Protein AF-0000000085124163 (afdb_homodimer)

Structure (mmCIF, N/CA/C/O backbone):
data_AF-0000000085124163-model_v1
#
loop_
_entity.id
_entity.type
_entity.pdbx_description
1 polymer Lysozyme
#
loop_
_atom_site.group_PDB
_atom_site.id
_atom_site.type_symbol
_atom_site.label_atom_id
_atom_site.label_alt_id
_atom_site.label_comp_id
_atom_site.label_asym_id
_atom_site.label_entity_id
_atom_site.label_seq_id
_atom_site.pdbx_PDB_ins_code
_atom_site.Cartn_x
_atom_site.Cartn_y
_atom_site.Cartn_z
_atom_site.occupancy
_atom_site.B_iso_or_equiv
_atom_site.auth_seq_id
_atom_site.auth_comp_id
_atom_site.auth_asym_id
_atom_site.auth_atom_id
_atom_site.pdbx_PDB_model_num
ATOM 1 N N . MET A 1 1 ? 9.797 -18.812 6.914 1 50.78 1 MET A N 1
ATOM 2 C CA . MET A 1 1 ? 10.539 -19.578 5.922 1 50.78 1 MET A CA 1
ATOM 3 C C . MET A 1 1 ? 9.922 -19.422 4.535 1 50.78 1 MET A C 1
ATOM 5 O O . MET A 1 1 ? 10.625 -19.078 3.582 1 50.78 1 MET A O 1
ATOM 9 N N . LEU A 1 2 ? 8.57 -19.922 4.324 1 60.56 2 LEU A N 1
ATOM 10 C CA . LEU A 1 2 ? 7.902 -19.953 3.027 1 60.56 2 LEU A CA 1
ATOM 11 C C . LEU A 1 2 ? 7.773 -18.547 2.455 1 60.56 2 LEU A C 1
ATOM 13 O O . LEU A 1 2 ? 8.094 -18.312 1.286 1 60.56 2 LEU A O 1
ATOM 17 N N . MET A 1 3 ? 7.688 -17.625 3.361 1 74.12 3 MET A N 1
ATOM 18 C CA . MET A 1 3 ? 7.367 -16.281 2.92 1 74.12 3 MET A CA 1
ATOM 19 C C . MET A 1 3 ? 8.617 -15.547 2.453 1 74.12 3 MET A C 1
ATOM 21 O O . MET A 1 3 ? 8.594 -14.852 1.434 1 74.12 3 MET A O 1
ATOM 25 N N . ASP A 1 4 ? 9.68 -15.875 3.051 1 87.94 4 ASP A N 1
ATOM 26 C CA . ASP A 1 4 ? 10.898 -15.148 2.719 1 87.94 4 ASP A CA 1
ATOM 27 C C . ASP A 1 4 ? 11.43 -15.562 1.349 1 87.94 4 ASP A C 1
ATOM 29 O O . ASP A 1 4 ? 11.75 -14.711 0.517 1 87.94 4 ASP A O 1
ATOM 33 N N . ARG A 1 5 ? 11.469 -16.859 1.106 1 92.5 5 ARG A N 1
ATOM 34 C CA . ARG A 1 5 ? 11.984 -17.344 -0.169 1 92.5 5 ARG A CA 1
ATOM 35 C C . ARG A 1 5 ? 11.078 -16.938 -1.321 1 92.5 5 ARG A C 1
ATOM 37 O O . ARG A 1 5 ? 11.555 -16.484 -2.367 1 92.5 5 ARG A O 1
ATOM 44 N N . THR A 1 6 ? 9.828 -17.078 -1.121 1 95.38 6 THR A N 1
ATOM 45 C CA . THR A 1 6 ? 8.852 -16.703 -2.141 1 95.38 6 THR A CA 1
ATOM 46 C C . THR A 1 6 ? 8.953 -15.219 -2.459 1 95.38 6 THR A C 1
ATOM 48 O O . THR A 1 6 ? 8.93 -14.828 -3.627 1 95.38 6 THR A O 1
ATOM 51 N N . GLU A 1 7 ? 9.055 -14.469 -1.402 1 96.06 7 GLU A N 1
ATOM 52 C CA . GLU A 1 7 ? 9.219 -13.031 -1.577 1 96.06 7 GLU A CA 1
ATOM 53 C C . GLU A 1 7 ? 10.438 -12.711 -2.439 1 96.06 7 GLU A C 1
ATOM 55 O O . GLU A 1 7 ? 10.352 -11.898 -3.365 1 96.06 7 GLU A O 1
ATOM 60 N N . ARG A 1 8 ? 11.539 -13.32 -2.107 1 95.81 8 ARG A N 1
ATOM 61 C CA . ARG A 1 8 ? 12.789 -13.07 -2.818 1 95.81 8 ARG A CA 1
ATOM 62 C C . ARG A 1 8 ? 12.672 -13.469 -4.285 1 95.81 8 ARG A C 1
ATOM 64 O O . ARG A 1 8 ? 13.141 -12.75 -5.172 1 95.81 8 ARG A O 1
ATOM 71 N N . MET A 1 9 ? 12.094 -14.57 -4.566 1 95.69 9 MET A N 1
ATOM 72 C CA . MET A 1 9 ? 11.953 -15.062 -5.934 1 95.69 9 MET A CA 1
ATOM 73 C C . MET A 1 9 ? 11.023 -14.164 -6.738 1 95.69 9 MET A C 1
ATOM 75 O O . MET A 1 9 ? 11.297 -13.859 -7.902 1 95.69 9 MET A O 1
ATOM 79 N N . LEU A 1 10 ? 9.93 -13.781 -6.125 1 96.88 10 LEU A N 1
ATOM 80 C CA . LEU A 1 10 ? 8.984 -12.914 -6.824 1 96.88 10 LEU A CA 1
ATOM 81 C C . LEU A 1 10 ? 9.617 -11.562 -7.121 1 96.88 10 LEU A C 1
ATOM 83 O O . LEU A 1 10 ? 9.391 -10.992 -8.195 1 96.88 10 LEU A O 1
ATOM 87 N N . ILE A 1 11 ? 10.344 -11.031 -6.16 1 97.12 11 ILE A N 1
ATOM 88 C CA . ILE A 1 11 ? 11.023 -9.766 -6.391 1 97.12 11 ILE A CA 1
ATOM 89 C C . ILE A 1 11 ? 12.031 -9.922 -7.531 1 97.12 11 ILE A C 1
ATOM 91 O O . ILE A 1 11 ? 12.164 -9.023 -8.375 1 97.12 11 ILE A O 1
ATOM 95 N N . LYS A 1 12 ? 12.742 -11.047 -7.594 1 95.88 12 LYS A N 1
ATOM 96 C CA . LYS A 1 12 ? 13.68 -11.336 -8.672 1 95.88 12 LYS A CA 1
ATOM 97 C C . LYS A 1 12 ? 12.977 -11.359 -10.023 1 95.88 12 LYS A C 1
ATOM 99 O O . LYS A 1 12 ? 13.492 -10.82 -11.008 1 95.88 12 LYS A O 1
ATOM 104 N N . HIS A 1 13 ? 11.828 -11.938 -10.117 1 95.12 13 HIS A N 1
ATOM 105 C CA . HIS A 1 13 ? 11.117 -12.164 -11.367 1 95.12 13 HIS A CA 1
ATOM 106 C C . HIS A 1 13 ? 10.312 -10.938 -11.773 1 95.12 13 HIS A C 1
ATOM 108 O O . HIS A 1 13 ? 10.188 -10.633 -12.961 1 95.12 13 HIS A O 1
ATOM 114 N N . GLU A 1 14 ? 9.719 -10.227 -10.859 1 93.44 14 GLU A N 1
ATOM 115 C CA . GLU A 1 14 ? 8.75 -9.18 -11.156 1 93.44 14 GLU A CA 1
ATOM 116 C C . GLU A 1 14 ? 9.367 -7.793 -10.961 1 93.44 14 GLU A C 1
ATOM 118 O O . GLU A 1 14 ? 8.844 -6.797 -11.469 1 93.44 14 GLU A O 1
ATOM 123 N N . GLY A 1 15 ? 10.453 -7.793 -10.102 1 95.19 15 GLY A N 1
ATOM 124 C CA . GLY A 1 15 ? 11 -6.504 -9.703 1 95.19 15 GLY A CA 1
ATOM 125 C C . GLY A 1 15 ? 10.211 -5.836 -8.594 1 95.19 15 GLY A C 1
ATOM 126 O O . GLY A 1 15 ? 9.102 -6.266 -8.266 1 95.19 15 GLY A O 1
ATOM 127 N N . LEU A 1 16 ? 10.766 -4.879 -7.938 1 97.81 16 LEU A N 1
ATOM 128 C CA . LEU A 1 16 ? 10.156 -4.059 -6.895 1 97.81 16 LEU A CA 1
ATOM 129 C C . LEU A 1 16 ? 10.227 -2.58 -7.262 1 97.81 16 LEU A C 1
ATOM 131 O O . LEU A 1 16 ? 11.312 -2.035 -7.465 1 97.81 16 LEU A O 1
ATOM 135 N N . GLN A 1 17 ? 9.125 -1.959 -7.465 1 98.19 17 GLN A N 1
ATOM 136 C CA . GLN A 1 17 ? 9.047 -0.544 -7.812 1 98.19 17 GLN A CA 1
ATOM 137 C C . GLN A 1 17 ? 8.359 0.258 -6.711 1 98.19 17 GLN A C 1
ATOM 139 O O . GLN A 1 17 ? 7.203 -0.003 -6.375 1 98.19 17 GLN A O 1
ATOM 144 N N . THR A 1 18 ? 9.008 1.264 -6.215 1 98.25 18 THR A N 1
ATOM 145 C CA . THR A 1 18 ? 8.469 2.057 -5.117 1 98.25 18 THR A CA 1
ATOM 146 C C . THR A 1 18 ? 7.605 3.199 -5.645 1 98.25 18 THR A C 1
ATOM 148 O O . THR A 1 18 ? 6.879 3.84 -4.883 1 98.25 18 THR A O 1
ATOM 151 N N . LYS A 1 19 ? 7.668 3.475 -6.922 1 98.06 19 LYS A N 1
ATOM 152 C CA . LYS A 1 19 ? 6.809 4.453 -7.582 1 98.06 19 LYS A CA 1
ATOM 153 C C . LYS A 1 19 ? 5.855 3.777 -8.562 1 98.06 19 LYS A C 1
ATOM 155 O O . LYS A 1 19 ? 6.188 2.744 -9.148 1 98.06 19 LYS A O 1
ATOM 160 N N . VAL A 1 20 ? 4.773 4.41 -8.719 1 98.25 20 VAL A N 1
ATOM 161 C CA . VAL A 1 20 ? 3.771 3.877 -9.633 1 98.25 20 VAL A CA 1
ATOM 162 C C . VAL A 1 20 ? 4.305 3.924 -11.062 1 98.25 20 VAL A C 1
ATOM 164 O O . VAL A 1 20 ? 5.02 4.859 -11.438 1 98.25 20 VAL A O 1
ATOM 167 N N . TYR A 1 21 ? 3.973 2.969 -11.875 1 97.81 21 TYR A N 1
ATOM 168 C CA . TYR A 1 21 ? 4.344 2.885 -13.281 1 97.81 21 TYR A CA 1
ATOM 169 C C . TYR A 1 21 ? 3.275 2.156 -14.086 1 97.81 21 TYR A C 1
ATOM 171 O O . TYR A 1 21 ? 2.406 1.491 -13.516 1 97.81 21 TYR A O 1
ATOM 179 N N . THR A 1 22 ? 3.273 2.34 -15.398 1 97.44 22 THR A N 1
ATOM 180 C CA . THR A 1 22 ? 2.4 1.592 -16.297 1 97.44 22 THR A CA 1
ATOM 181 C C . THR A 1 22 ? 3.098 0.335 -16.812 1 97.44 22 THR A C 1
ATOM 183 O O . THR A 1 22 ? 4.121 0.422 -17.484 1 97.44 22 THR A O 1
ATOM 186 N N . CYS A 1 23 ? 2.545 -0.771 -16.531 1 94.81 23 CYS A N 1
ATOM 187 C CA . CYS A 1 23 ? 3.166 -2.031 -16.938 1 94.81 23 CYS A CA 1
ATOM 188 C C . CYS A 1 23 ? 2.893 -2.336 -18.406 1 94.81 23 CYS A C 1
ATOM 190 O O . CYS A 1 23 ? 2.121 -1.629 -19.047 1 94.81 23 CYS A O 1
ATOM 192 N N . PRO A 1 24 ? 3.486 -3.395 -19 1 91.19 24 PRO A N 1
ATOM 193 C CA . PRO A 1 24 ? 3.301 -3.711 -20.406 1 91.19 24 PRO A CA 1
ATOM 194 C C . PRO A 1 24 ? 1.844 -4.004 -20.766 1 91.19 24 PRO A C 1
ATOM 196 O O . PRO A 1 24 ? 1.422 -3.781 -21.906 1 91.19 24 PRO A O 1
ATOM 199 N N . ALA A 1 25 ? 1.116 -4.465 -19.828 1 92.12 25 ALA A N 1
ATOM 200 C CA . ALA A 1 25 ? -0.303 -4.734 -20.047 1 92.12 25 ALA A CA 1
ATOM 201 C C . ALA A 1 25 ? -1.126 -3.453 -19.938 1 92.12 25 ALA A C 1
ATOM 203 O O . ALA A 1 25 ? -2.357 -3.5 -19.906 1 92.12 25 ALA A O 1
ATOM 204 N N . ASN A 1 26 ? -0.48 -2.33 -19.703 1 97.12 26 ASN A N 1
ATOM 205 C CA . ASN A 1 26 ? -1.071 -0.997 -19.688 1 97.12 26 ASN A CA 1
ATOM 206 C C . ASN A 1 26 ? -1.906 -0.763 -18.438 1 97.12 26 ASN A C 1
ATOM 208 O O . ASN A 1 26 ? -2.994 -0.188 -18.516 1 97.12 26 ASN A O 1
ATOM 212 N N . LYS A 1 27 ? -1.457 -1.276 -17.359 1 97.12 27 LYS A N 1
ATOM 213 C CA . LYS A 1 27 ? -2.113 -1.078 -16.062 1 97.12 27 LYS A CA 1
ATOM 214 C C . LYS A 1 27 ? -1.203 -0.329 -15.094 1 97.12 27 LYS A C 1
ATOM 216 O O . LYS A 1 27 ? 0.007 -0.563 -15.062 1 97.12 27 LYS A O 1
ATOM 221 N N . LEU A 1 28 ? -1.803 0.573 -14.281 1 98.19 28 LEU A N 1
ATOM 222 C CA . LEU A 1 28 ? -1.05 1.21 -13.211 1 98.19 28 LEU A CA 1
ATOM 223 C C . LEU A 1 28 ? -0.644 0.19 -12.148 1 98.19 28 LEU A C 1
ATOM 225 O O . LEU A 1 28 ? -1.491 -0.534 -11.625 1 98.19 28 LEU A O 1
ATOM 229 N N . THR A 1 29 ? 0.66 0.11 -11.867 1 98.12 29 THR A N 1
ATOM 230 C CA . THR A 1 29 ? 1.232 -0.948 -11.039 1 98.12 29 THR A CA 1
ATOM 231 C C . THR A 1 29 ? 2.238 -0.374 -10.047 1 98.12 29 THR A C 1
ATOM 233 O O . THR A 1 29 ? 2.832 0.677 -10.297 1 98.12 29 THR A O 1
ATOM 236 N N . ILE A 1 30 ? 2.385 -0.954 -8.875 1 98.62 30 ILE A N 1
ATOM 237 C CA . ILE A 1 30 ? 3.354 -0.505 -7.879 1 98.62 30 ILE A CA 1
ATOM 238 C C . ILE A 1 30 ? 3.852 -1.699 -7.066 1 98.62 30 ILE A C 1
ATOM 240 O O . ILE A 1 30 ? 3.229 -2.764 -7.074 1 98.62 30 ILE A O 1
ATOM 244 N N . GLY A 1 31 ? 4.945 -1.537 -6.348 1 98.25 31 GLY A N 1
ATOM 245 C CA . GLY A 1 31 ? 5.484 -2.635 -5.559 1 98.25 31 GLY A CA 1
ATOM 246 C C . GLY A 1 31 ? 5.926 -3.816 -6.406 1 98.25 31 GLY A C 1
ATOM 247 O O . GLY A 1 31 ? 6.688 -3.652 -7.359 1 98.25 31 GLY A O 1
ATOM 248 N N . VAL A 1 32 ? 5.441 -4.953 -5.988 1 97.5 32 VAL A N 1
ATOM 249 C CA . VAL A 1 32 ? 5.754 -6.168 -6.73 1 97.5 32 VAL A CA 1
ATOM 250 C C . VAL A 1 32 ? 4.527 -6.629 -7.512 1 97.5 32 VAL A C 1
ATOM 252 O O . VAL A 1 32 ? 3.791 -7.512 -7.055 1 97.5 32 VAL A O 1
ATOM 255 N N . GLY A 1 33 ? 4.312 -6.004 -8.586 1 95.88 33 GLY A N 1
ATOM 256 C CA . GLY A 1 33 ? 3.264 -6.406 -9.516 1 95.88 33 GLY A CA 1
ATOM 257 C C . GLY A 1 33 ? 1.869 -6.098 -9 1 95.88 33 GLY A C 1
ATOM 258 O O . GLY A 1 33 ? 0.895 -6.723 -9.43 1 95.88 33 GLY A O 1
ATOM 259 N N . ARG A 1 34 ? 1.675 -5.191 -8.016 1 97.31 34 ARG A N 1
ATOM 260 C CA . ARG A 1 34 ? 0.347 -4.863 -7.508 1 97.31 34 ARG A CA 1
ATOM 261 C C . ARG A 1 34 ? -0.428 -4.016 -8.508 1 97.31 34 ARG A C 1
ATOM 263 O O . ARG A 1 34 ? -0.112 -2.84 -8.711 1 97.31 34 ARG A O 1
ATOM 270 N N . ASN A 1 35 ? -1.438 -4.609 -9.148 1 96.88 35 ASN A N 1
ATOM 271 C CA . ASN A 1 35 ? -2.328 -3.912 -10.07 1 96.88 35 ASN A CA 1
ATOM 272 C C . ASN A 1 35 ? -3.268 -2.963 -9.328 1 96.88 35 ASN A C 1
ATOM 274 O O . ASN A 1 35 ? -4.176 -3.406 -8.625 1 96.88 35 ASN A O 1
ATOM 278 N N . LEU A 1 36 ? -3.104 -1.688 -9.484 1 98.19 36 LEU A N 1
ATOM 279 C CA . LEU A 1 36 ? -3.811 -0.68 -8.703 1 98.19 36 LEU A CA 1
ATOM 280 C C . LEU A 1 36 ? -5.195 -0.413 -9.281 1 98.19 36 LEU A C 1
ATOM 282 O O . LEU A 1 36 ? -6.055 0.167 -8.617 1 98.19 36 LEU A O 1
ATOM 286 N N . GLU A 1 37 ? -5.441 -0.788 -10.531 1 97.25 37 GLU A N 1
ATOM 287 C CA . GLU A 1 37 ? -6.715 -0.527 -11.195 1 97.25 37 GLU A CA 1
ATOM 288 C C . GLU A 1 37 ? -7.711 -1.655 -10.945 1 97.25 37 GLU A C 1
ATOM 290 O O . GLU A 1 37 ? -8.859 -1.405 -10.586 1 97.25 37 GLU A O 1
ATOM 295 N N . ASP A 1 38 ? -7.297 -2.895 -11.117 1 94.88 38 ASP A N 1
ATOM 296 C CA . ASP A 1 38 ? -8.195 -4.035 -10.992 1 94.88 38 ASP A CA 1
ATOM 297 C C . ASP A 1 38 ? -8.258 -4.527 -9.547 1 94.88 38 ASP A C 1
ATOM 299 O O . ASP A 1 38 ? -9.328 -4.879 -9.047 1 94.88 38 ASP A O 1
ATOM 303 N N . ARG A 1 39 ? -7.184 -4.566 -8.867 1 94.94 39 ARG A N 1
ATOM 304 C CA . ARG A 1 39 ? -7.109 -5.086 -7.508 1 94.94 39 ARG A CA 1
ATOM 305 C C . ARG A 1 39 ? -7.168 -3.959 -6.484 1 94.94 39 ARG A C 1
ATOM 307 O O . ARG A 1 39 ? -7.949 -4.016 -5.535 1 94.94 39 ARG A O 1
ATOM 314 N N . GLY A 1 40 ? -6.359 -2.896 -6.723 1 98 40 GLY A N 1
ATOM 315 C CA . GLY A 1 40 ? -6.254 -1.82 -5.75 1 98 40 GLY A CA 1
ATOM 316 C C . GLY A 1 40 ? -5.621 -2.258 -4.441 1 98 40 GLY A C 1
ATOM 317 O O . GLY A 1 40 ? -4.578 -2.914 -4.441 1 98 40 GLY A O 1
ATOM 318 N N . ILE A 1 41 ? -6.156 -1.741 -3.316 1 98.62 41 ILE A N 1
ATOM 319 C CA . ILE A 1 41 ? -5.707 -2.143 -1.987 1 98.62 41 ILE A CA 1
ATOM 320 C C . ILE A 1 41 ? -6.914 -2.334 -1.072 1 98.62 41 ILE A C 1
ATOM 322 O O . ILE A 1 41 ? -7.988 -1.78 -1.325 1 98.62 41 ILE A O 1
ATOM 326 N N . THR A 1 42 ? -6.773 -3.145 -0.065 1 98.38 42 THR A N 1
ATOM 327 C CA . THR A 1 42 ? -7.844 -3.336 0.91 1 98.38 42 THR A CA 1
ATOM 328 C C . THR A 1 42 ? -7.895 -2.17 1.893 1 98.38 42 THR A C 1
ATOM 330 O O . THR A 1 42 ? -6.961 -1.368 1.963 1 98.38 42 THR A O 1
ATOM 333 N N . LYS A 1 43 ? -8.977 -2.082 2.691 1 98 43 LYS A N 1
ATOM 334 C CA . LYS A 1 43 ? -9.07 -1.078 3.746 1 98 43 LYS A CA 1
ATOM 335 C C . LYS A 1 43 ? -7.938 -1.231 4.754 1 98 43 LYS A C 1
ATOM 337 O O . LYS A 1 43 ? -7.348 -0.24 5.188 1 98 43 LYS A O 1
ATOM 342 N N . LYS A 1 44 ? -7.68 -2.482 5.074 1 98.19 44 LYS A N 1
ATOM 343 C CA . LYS A 1 44 ? -6.613 -2.752 6.035 1 98.19 44 LYS A CA 1
ATOM 344 C C . LYS A 1 44 ? -5.266 -2.256 5.516 1 98.19 44 LYS A C 1
ATOM 346 O O . LYS A 1 44 ? -4.484 -1.664 6.262 1 98.19 44 LYS A O 1
ATOM 351 N N . GLU A 1 45 ? -5.039 -2.555 4.293 1 98.62 45 GLU A N 1
ATOM 352 C CA . GLU A 1 45 ? -3.799 -2.092 3.68 1 98.62 45 GLU A CA 1
ATOM 353 C C . GLU A 1 45 ? -3.746 -0.568 3.625 1 98.62 45 GLU A C 1
ATOM 355 O O . GLU A 1 45 ? -2.695 0.031 3.867 1 98.62 45 GLU A O 1
ATOM 360 N N . ALA A 1 46 ? -4.844 0.103 3.299 1 98.31 46 ALA A N 1
ATOM 361 C CA . ALA A 1 46 ? -4.926 1.561 3.27 1 98.31 46 ALA A CA 1
ATOM 362 C C . ALA A 1 46 ? -4.613 2.156 4.641 1 98.31 46 ALA A C 1
ATOM 364 O O . ALA A 1 46 ? -3.898 3.154 4.742 1 98.31 46 ALA A O 1
ATOM 365 N N . LEU A 1 47 ? -5.148 1.529 5.656 1 97.62 47 LEU A N 1
ATOM 366 C CA . LEU A 1 47 ? -4.93 2.008 7.016 1 97.62 47 LEU A CA 1
ATOM 367 C C . LEU A 1 47 ? -3.473 1.823 7.43 1 97.62 47 LEU A C 1
ATOM 369 O O . LEU A 1 47 ? -2.924 2.643 8.172 1 97.62 47 LEU A O 1
ATOM 373 N N . TYR A 1 48 ? -2.879 0.742 6.945 1 98.38 48 TYR A N 1
ATOM 374 C CA . TYR A 1 48 ? -1.457 0.536 7.207 1 98.38 48 TYR A CA 1
ATOM 375 C C . TYR A 1 48 ? -0.625 1.669 6.617 1 98.38 48 TYR A C 1
ATOM 377 O O . TYR A 1 48 ? 0.263 2.207 7.281 1 98.38 48 TYR A O 1
ATOM 385 N N . LEU A 1 49 ? -0.909 2.039 5.379 1 98.19 49 LEU A N 1
ATOM 386 C CA . LEU A 1 49 ? -0.206 3.145 4.734 1 98.19 49 LEU A CA 1
ATOM 387 C C . LEU A 1 49 ? -0.469 4.453 5.473 1 98.19 49 LEU A C 1
ATOM 389 O O . LEU A 1 49 ? 0.453 5.246 5.688 1 98.19 49 LEU A O 1
ATOM 393 N N . LEU A 1 50 ? -1.715 4.676 5.883 1 97.62 50 LEU A N 1
ATOM 394 C CA . LEU A 1 50 ? -2.1 5.898 6.578 1 97.62 50 LEU A CA 1
ATOM 395 C C . LEU A 1 50 ? -1.351 6.027 7.898 1 97.62 50 LEU A C 1
ATOM 397 O O . LEU A 1 50 ? -0.845 7.105 8.227 1 97.62 50 LEU A O 1
ATOM 401 N N . ASN A 1 51 ? -1.319 4.965 8.617 1 97.56 51 ASN A N 1
ATOM 402 C CA . ASN A 1 51 ? -0.647 5 9.914 1 97.56 51 ASN A CA 1
ATOM 403 C C . ASN A 1 51 ? 0.84 5.305 9.766 1 97.56 51 ASN A C 1
ATOM 405 O O . ASN A 1 51 ? 1.415 6.023 10.586 1 97.56 51 ASN A O 1
ATOM 409 N N . ASN A 1 52 ? 1.438 4.734 8.75 1 97.62 52 ASN A N 1
ATOM 410 C CA . ASN A 1 52 ? 2.822 5.098 8.461 1 97.62 52 ASN A CA 1
ATOM 411 C C . ASN A 1 52 ? 2.955 6.59 8.156 1 97.62 52 ASN A C 1
ATOM 413 O O . ASN A 1 52 ? 3.912 7.23 8.594 1 97.62 52 ASN A O 1
ATOM 417 N N . ASP A 1 53 ? 2.025 7.121 7.391 1 96.81 53 ASP A N 1
ATOM 418 C CA . ASP A 1 53 ? 2.035 8.539 7.047 1 96.81 53 ASP A CA 1
ATOM 419 C C . ASP A 1 53 ? 1.892 9.414 8.297 1 96.81 53 ASP A C 1
ATOM 421 O O . ASP A 1 53 ? 2.543 10.453 8.414 1 96.81 53 ASP A O 1
ATOM 425 N N . ILE A 1 54 ? 1.001 8.984 9.172 1 97.06 54 ILE A N 1
ATOM 426 C CA . ILE A 1 54 ? 0.758 9.734 10.406 1 97.06 54 ILE A CA 1
ATOM 427 C C . ILE A 1 54 ? 2.025 9.75 11.258 1 97.06 54 ILE A C 1
ATOM 429 O O . ILE A 1 54 ? 2.424 10.805 11.766 1 97.06 54 ILE A O 1
ATOM 433 N N . VAL A 1 55 ? 2.662 8.641 11.375 1 97.12 55 VAL A N 1
ATOM 434 C CA . VAL A 1 55 ? 3.881 8.539 12.172 1 97.12 55 VAL A CA 1
ATOM 435 C C . VAL A 1 55 ? 4.977 9.406 11.555 1 97.12 55 VAL A C 1
ATOM 437 O O . VAL A 1 55 ? 5.695 10.109 12.273 1 97.12 55 VAL A O 1
ATOM 440 N N . GLU A 1 56 ? 5.109 9.32 10.305 1 96.31 56 GLU A N 1
ATOM 441 C CA . GLU A 1 56 ? 6.105 10.141 9.625 1 96.31 56 GLU A CA 1
ATOM 442 C C . GLU A 1 56 ? 5.84 11.625 9.844 1 96.31 56 GLU A C 1
ATOM 444 O O . GLU A 1 56 ? 6.77 12.398 10.078 1 96.31 56 GLU A O 1
ATOM 449 N N . CYS A 1 57 ? 4.602 11.977 9.711 1 96.38 57 CYS A N 1
ATOM 450 C CA . CYS A 1 57 ? 4.211 13.359 9.945 1 96.38 57 CYS A CA 1
ATOM 451 C C . CYS A 1 57 ? 4.512 13.781 11.375 1 96.38 57 CYS A C 1
ATOM 453 O O . CYS A 1 57 ? 5.078 14.852 11.609 1 96.38 57 CYS A O 1
ATOM 455 N N . HIS A 1 58 ? 4.098 12.969 12.32 1 96.75 58 HIS A N 1
ATOM 456 C CA . HIS A 1 58 ? 4.387 13.211 13.734 1 96.75 58 HIS A CA 1
ATOM 457 C C . HIS A 1 58 ? 5.875 13.438 13.961 1 96.75 58 HIS A C 1
ATOM 459 O O . HIS A 1 58 ? 6.266 14.398 14.625 1 96.75 58 HIS A O 1
ATOM 465 N N . ASN A 1 59 ? 6.68 12.562 13.422 1 97.31 59 ASN A N 1
ATOM 466 C CA . ASN A 1 59 ? 8.125 12.648 13.594 1 97.31 59 ASN A CA 1
ATOM 467 C C . ASN A 1 59 ? 8.68 13.938 12.992 1 97.31 59 ASN A C 1
ATOM 469 O O . ASN A 1 59 ? 9.562 14.57 13.578 1 97.31 59 ASN A O 1
ATOM 473 N N . LYS A 1 60 ? 8.203 14.25 11.859 1 97.5 60 LYS A N 1
ATOM 474 C CA . LYS A 1 60 ? 8.656 15.477 11.211 1 97.5 60 LYS A CA 1
ATOM 475 C C . LYS A 1 60 ? 8.297 16.703 12.039 1 97.5 60 LYS A C 1
ATOM 477 O O . LYS A 1 60 ? 9.125 17.594 12.234 1 97.5 60 LYS A O 1
ATOM 482 N N . LEU A 1 61 ? 7.043 16.75 12.492 1 97.81 61 LEU A N 1
ATOM 483 C CA . LEU A 1 61 ? 6.594 17.875 13.312 1 97.81 61 LEU A CA 1
ATOM 484 C C . LEU A 1 61 ? 7.402 17.953 14.602 1 97.81 61 LEU A C 1
ATOM 486 O O . LEU A 1 61 ? 7.789 19.047 15.023 1 97.81 61 LEU A O 1
ATOM 490 N N . SER A 1 62 ? 7.648 16.812 15.195 1 97.81 62 SER A N 1
ATOM 491 C CA . SER A 1 62 ? 8.445 16.75 16.406 1 97.81 62 SER A CA 1
ATOM 492 C C . SER A 1 62 ? 9.852 17.297 16.172 1 97.81 62 SER A C 1
ATOM 494 O O . SER A 1 62 ? 10.414 17.969 17.031 1 97.81 62 SER A O 1
ATOM 496 N N . LEU A 1 63 ? 10.391 17.031 15.047 1 97.75 63 LEU A N 1
ATOM 497 C CA . LEU A 1 63 ? 11.75 17.438 14.703 1 97.75 63 LEU A CA 1
ATOM 498 C C . LEU A 1 63 ? 11.805 18.922 14.352 1 97.75 63 LEU A C 1
ATOM 500 O O . LEU A 1 63 ? 12.734 19.625 14.75 1 97.75 63 LEU A O 1
ATOM 504 N N . GLU A 1 64 ? 10.812 19.438 13.641 1 97.5 64 GLU A N 1
ATOM 505 C CA . GLU A 1 64 ? 10.867 20.766 13.031 1 97.5 64 GLU A CA 1
ATOM 506 C C . GLU A 1 64 ? 10.289 21.828 13.969 1 97.5 64 GLU A C 1
ATOM 508 O O . GLU A 1 64 ? 10.602 23.016 13.844 1 97.5 64 GLU A O 1
ATOM 513 N N . LEU A 1 65 ? 9.391 21.422 14.859 1 97.56 65 LEU A N 1
ATOM 514 C CA . LEU A 1 65 ? 8.727 22.344 15.766 1 97.56 65 LEU A CA 1
ATOM 515 C C . LEU A 1 65 ? 9.094 22.047 17.219 1 97.56 65 LEU A C 1
ATOM 517 O O . LEU A 1 65 ? 8.531 21.141 17.828 1 97.56 65 LEU A O 1
ATOM 521 N N . PRO A 1 66 ? 9.906 22.828 17.828 1 95.81 66 PRO A N 1
ATOM 522 C CA . PRO A 1 66 ? 10.414 22.578 19.188 1 95.81 66 PRO A CA 1
ATOM 523 C C . PRO A 1 66 ? 9.297 22.453 20.219 1 95.81 66 PRO A C 1
ATOM 525 O O . PRO A 1 66 ? 9.445 21.75 21.219 1 95.81 66 PRO A O 1
ATOM 528 N N . PHE A 1 67 ? 8.227 23.047 19.969 1 97.62 67 PHE A N 1
ATOM 529 C CA . PHE A 1 67 ? 7.148 23.094 20.953 1 97.62 67 PHE A CA 1
ATOM 530 C C . PHE A 1 67 ? 6.188 21.922 20.75 1 97.62 67 PHE A C 1
ATOM 532 O O . PHE A 1 67 ? 5.332 21.656 21.594 1 97.62 67 PHE A O 1
ATOM 539 N N . TYR A 1 68 ? 6.25 21.188 19.703 1 98.06 68 TYR A N 1
ATOM 540 C CA . TYR A 1 68 ? 5.277 20.188 19.281 1 98.06 68 TYR A CA 1
ATOM 541 C C . TYR A 1 68 ? 5.055 19.141 20.375 1 98.06 68 TYR A C 1
ATOM 543 O O . TYR A 1 68 ? 3.916 18.828 20.734 1 98.06 68 TYR A O 1
ATOM 551 N N . ASP A 1 69 ? 6.109 18.656 20.953 1 97.75 69 ASP A N 1
ATOM 552 C CA . ASP A 1 69 ? 6.016 17.578 21.922 1 97.75 69 ASP A CA 1
ATOM 553 C C . ASP A 1 69 ? 5.445 18.078 23.25 1 97.75 69 ASP A C 1
ATOM 555 O O . ASP A 1 69 ? 5.07 17.266 24.109 1 97.75 69 ASP A O 1
ATOM 559 N N . SER A 1 70 ? 5.43 19.375 23.422 1 98 70 SER A N 1
ATOM 560 C CA . SER A 1 70 ? 4.867 19.953 24.641 1 98 70 SER A CA 1
ATOM 561 C C . SER A 1 70 ? 3.354 20.109 24.531 1 98 70 SER A C 1
ATOM 563 O O . SER A 1 70 ? 2.676 20.359 25.531 1 98 70 SER A O 1
ATOM 565 N N . LEU A 1 71 ? 2.762 19.938 23.359 1 97.62 71 LEU A N 1
ATOM 566 C CA . LEU A 1 71 ? 1.322 20.031 23.141 1 97.62 71 LEU A CA 1
ATOM 567 C C . LEU A 1 71 ? 0.623 18.75 23.609 1 97.62 71 LEU A C 1
ATOM 569 O O . LEU A 1 71 ? 1.217 17.672 23.594 1 97.62 71 LEU A O 1
ATOM 573 N N . ASP A 1 72 ? -0.622 18.953 24.062 1 96.38 72 ASP A N 1
ATOM 574 C CA . ASP A 1 72 ? -1.427 17.766 24.312 1 96.38 72 ASP A CA 1
ATOM 575 C C . ASP A 1 72 ? -1.718 17.016 23.016 1 96.38 72 ASP A C 1
ATOM 577 O O . ASP A 1 72 ? -1.567 17.562 21.922 1 96.38 72 ASP A O 1
ATOM 581 N N . ASP A 1 73 ? -2.234 15.727 23.094 1 95.81 73 ASP A N 1
ATOM 582 C CA . ASP A 1 73 ? -2.436 14.852 21.938 1 95.81 73 ASP A CA 1
ATOM 583 C C . ASP A 1 73 ? -3.438 15.453 20.953 1 95.81 73 ASP A C 1
ATOM 585 O O . ASP A 1 73 ? -3.285 15.305 19.734 1 95.81 73 ASP A O 1
ATOM 589 N N . VAL A 1 74 ? -4.395 16.094 21.516 1 97 74 VAL A N 1
ATOM 590 C CA . VAL A 1 74 ? -5.473 16.641 20.688 1 97 74 VAL A CA 1
ATOM 591 C C . VAL A 1 74 ? -4.926 17.719 19.766 1 97 74 VAL A C 1
ATOM 593 O O . VAL A 1 74 ? -5.211 17.719 18.562 1 97 74 VAL A O 1
ATOM 596 N N . ARG A 1 75 ? -4.164 18.578 20.328 1 98.19 75 ARG A N 1
ATOM 597 C CA . ARG A 1 75 ? -3.621 19.688 19.547 1 98.19 75 ARG A CA 1
ATOM 598 C C . ARG A 1 75 ? -2.525 19.203 18.609 1 98.19 75 ARG A C 1
ATOM 600 O O . ARG A 1 75 ? -2.375 19.734 17.5 1 98.19 75 ARG A O 1
ATOM 607 N N . GLN A 1 76 ? -1.774 18.188 19 1 97.69 76 GLN A N 1
ATOM 608 C CA . GLN A 1 76 ? -0.862 17.547 18.062 1 97.69 76 GLN A CA 1
ATOM 609 C C . GLN A 1 76 ? -1.615 16.984 16.859 1 97.69 76 GLN A C 1
ATOM 611 O O . GLN A 1 76 ? -1.177 17.156 15.711 1 97.69 76 GLN A O 1
ATOM 616 N N . GLU A 1 77 ? -2.746 16.375 17.094 1 97.31 77 GLU A N 1
ATOM 617 C CA . GLU A 1 77 ? -3.557 15.781 16.047 1 97.31 77 GLU A CA 1
ATOM 618 C C . GLU A 1 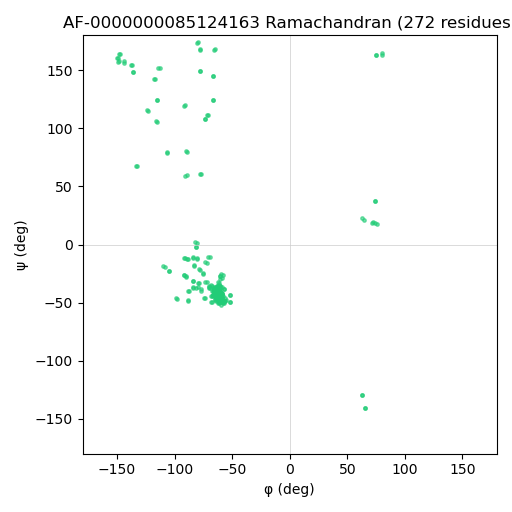77 ? -4.051 16.828 15.062 1 97.31 77 GLU A C 1
ATOM 620 O O . GLU A 1 77 ? -4.16 16.578 13.859 1 97.31 77 GLU A O 1
ATOM 625 N N . VAL A 1 78 ? -4.359 18.031 15.539 1 97.94 78 VAL A N 1
ATOM 626 C CA . VAL A 1 78 ? -4.793 19.125 14.672 1 97.94 78 VAL A CA 1
ATOM 627 C C . VAL A 1 78 ? -3.67 19.5 13.711 1 97.94 78 VAL A C 1
ATOM 629 O O . VAL A 1 78 ? -3.904 19.688 12.516 1 97.94 78 VAL A O 1
ATOM 632 N N . LEU A 1 79 ? -2.459 19.609 14.25 1 98 79 LEU A N 1
ATOM 633 C CA . LEU A 1 79 ? -1.326 19.984 13.406 1 98 79 LEU A CA 1
ATOM 634 C C . LEU A 1 79 ? -1.039 18.906 12.375 1 98 79 LEU A C 1
ATOM 636 O O . LEU A 1 79 ? -0.716 19.203 11.219 1 98 79 LEU A O 1
ATOM 640 N N . ILE A 1 80 ? -1.137 17.625 12.734 1 97.5 80 ILE A N 1
ATOM 641 C CA . ILE A 1 80 ? -0.98 16.516 11.805 1 97.5 80 ILE A CA 1
ATOM 642 C C . ILE A 1 80 ? -2.025 16.609 10.695 1 97.5 80 ILE A C 1
ATOM 644 O O . ILE A 1 80 ? -1.702 16.469 9.516 1 97.5 80 ILE A O 1
ATOM 648 N N . ASN A 1 81 ? -3.275 16.875 11.047 1 97.5 81 ASN A N 1
ATOM 649 C CA . ASN A 1 81 ? -4.352 17 10.07 1 97.5 81 ASN A CA 1
ATOM 650 C C . ASN A 1 81 ? -4.078 18.125 9.078 1 97.5 81 ASN A C 1
ATOM 652 O O . ASN A 1 81 ? -4.238 17.938 7.867 1 97.5 81 ASN A O 1
ATOM 656 N N . MET A 1 82 ? -3.627 19.25 9.609 1 97.44 82 MET A N 1
ATOM 657 C CA . MET A 1 82 ? -3.291 20.375 8.734 1 97.44 82 MET A CA 1
ATOM 658 C C . MET A 1 82 ? -2.176 19.984 7.766 1 97.44 82 MET A C 1
ATOM 660 O O . MET A 1 82 ? -2.24 20.312 6.578 1 97.44 82 MET A O 1
ATOM 664 N N . CYS A 1 83 ? -1.178 19.344 8.273 1 96 83 CYS A N 1
ATOM 665 C CA . CYS A 1 83 ? -0.061 18.938 7.434 1 96 83 CYS A CA 1
ATOM 666 C C . CYS A 1 83 ? -0.53 17.984 6.328 1 96 83 CYS A C 1
ATOM 668 O O . CYS A 1 83 ? -0.012 18.031 5.211 1 96 83 CYS A O 1
ATOM 670 N N . PHE A 1 84 ? -1.423 17.078 6.621 1 94.62 84 PHE A N 1
ATOM 671 C CA . PHE A 1 84 ? -1.968 16.172 5.621 1 94.62 84 PHE A CA 1
ATOM 672 C C . PHE A 1 84 ? -2.678 16.938 4.516 1 94.62 84 PHE A C 1
ATOM 674 O O . PHE A 1 84 ? -2.643 16.547 3.35 1 94.62 84 PHE A O 1
ATOM 681 N N . GLN A 1 85 ? -3.314 18 4.891 1 93.69 85 GLN A N 1
ATOM 682 C CA . GLN A 1 85 ? -4.062 18.797 3.918 1 93.69 85 GLN A CA 1
ATOM 683 C C . GLN A 1 85 ? -3.137 19.703 3.127 1 93.69 85 GLN A C 1
ATOM 685 O O . GLN A 1 85 ? -3.275 19.844 1.908 1 93.69 85 GLN A O 1
ATOM 690 N N . LEU A 1 86 ? -2.141 20.25 3.668 1 94 86 LEU A N 1
ATOM 691 C CA . LEU A 1 86 ? -1.385 21.344 3.078 1 94 86 LEU A CA 1
ATOM 692 C C . LEU A 1 86 ? 0.001 20.891 2.645 1 94 86 LEU A C 1
ATOM 694 O O . LEU A 1 86 ? 0.678 21.562 1.876 1 94 86 LEU A O 1
ATOM 698 N N . GLY A 1 87 ? 0.47 19.734 3.191 1 92.88 87 GLY A N 1
ATOM 699 C CA . GLY A 1 87 ? 1.894 19.438 3.184 1 92.88 87 GLY A CA 1
ATOM 700 C C . GLY A 1 87 ? 2.678 20.25 4.203 1 92.88 87 GLY A C 1
ATOM 7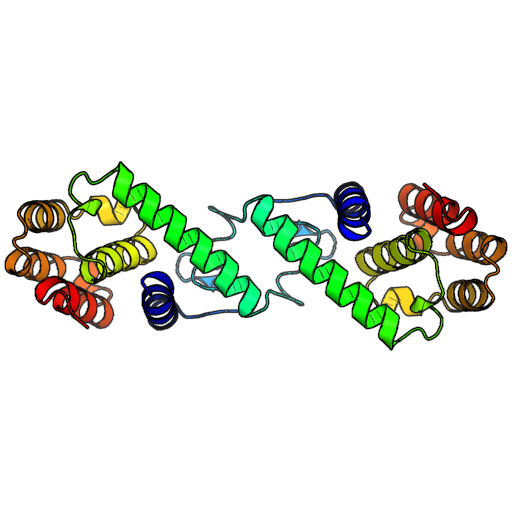01 O O . GLY A 1 87 ? 2.195 21.266 4.699 1 92.88 87 GLY A O 1
ATOM 702 N N . PHE A 1 88 ? 3.908 19.781 4.492 1 94 88 PHE A N 1
ATOM 703 C CA . PHE A 1 88 ? 4.703 20.469 5.496 1 94 88 PHE A CA 1
ATOM 704 C C . PHE A 1 88 ? 5.074 21.875 5.02 1 94 88 PHE A C 1
ATOM 706 O O . PHE A 1 88 ? 5.094 22.812 5.809 1 94 88 PHE A O 1
ATOM 713 N N . THR A 1 89 ? 5.379 22.016 3.75 1 94.25 89 THR A N 1
ATOM 714 C CA . THR A 1 89 ? 5.766 23.312 3.209 1 94.25 89 THR A CA 1
ATOM 715 C C . THR A 1 89 ? 4.629 24.312 3.354 1 94.25 89 THR A C 1
ATOM 717 O O . THR A 1 89 ? 4.844 25.453 3.795 1 94.25 89 THR A O 1
ATOM 720 N N . GLY A 1 90 ? 3.406 23.906 2.953 1 95.38 90 GLY A N 1
ATOM 721 C CA . GLY A 1 90 ? 2.252 24.781 3.121 1 95.38 90 GLY A CA 1
ATOM 722 C C . GLY A 1 90 ? 1.926 25.062 4.578 1 95.38 90 GLY A C 1
ATOM 723 O O . GLY A 1 90 ? 1.642 26.203 4.945 1 95.38 90 GLY A O 1
ATOM 724 N N . PHE A 1 91 ? 2.104 24.094 5.402 1 97.38 91 PHE A N 1
ATOM 725 C CA . PHE A 1 91 ? 1.833 24.188 6.832 1 97.38 91 PHE A CA 1
ATOM 726 C C . PHE A 1 91 ? 2.795 25.141 7.512 1 97.38 91 PHE A C 1
ATOM 728 O O . PHE A 1 91 ? 2.383 25.969 8.328 1 97.38 91 PHE A O 1
ATOM 735 N N . SER A 1 92 ? 3.996 25.078 7.105 1 96.38 92 SER A N 1
ATOM 736 C CA . SER A 1 92 ? 5.039 25.875 7.754 1 96.38 92 SER A CA 1
ATOM 737 C C . SER A 1 92 ? 4.883 27.359 7.441 1 96.38 92 SER A C 1
ATOM 739 O O . SER A 1 92 ? 5.508 28.203 8.094 1 96.38 92 SER A O 1
ATOM 741 N N . LYS A 1 93 ? 4.062 27.703 6.539 1 96.69 93 LYS A N 1
ATOM 742 C CA . LYS A 1 93 ? 3.834 29.094 6.176 1 96.69 93 LYS A CA 1
ATOM 743 C C . LYS A 1 93 ? 2.883 29.781 7.16 1 96.69 93 LYS A C 1
ATOM 745 O O . LYS A 1 93 ? 2.752 31 7.164 1 96.69 93 LYS A O 1
ATOM 750 N N . PHE A 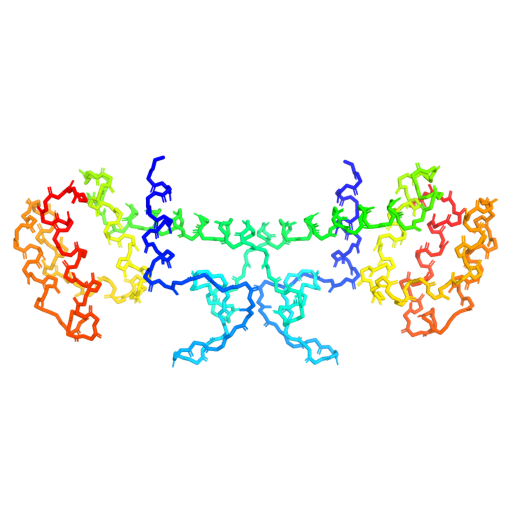1 94 ? 2.283 29.062 7.945 1 97.75 94 PHE A N 1
ATOM 751 C CA . PHE A 1 94 ? 1.383 29.609 8.953 1 97.75 94 PHE A CA 1
ATOM 752 C C . PHE A 1 94 ? 2.17 30.172 10.133 1 97.75 94 PHE A C 1
ATOM 754 O O . PHE A 1 94 ? 1.963 29.766 11.273 1 97.75 94 PHE A O 1
ATOM 761 N N . LYS A 1 95 ? 2.996 31.141 9.859 1 97.44 95 LYS A N 1
ATOM 762 C CA . LYS A 1 95 ? 3.979 31.672 10.797 1 97.44 95 LYS A CA 1
ATOM 763 C C . LYS A 1 95 ? 3.303 32.219 12.047 1 97.44 95 LYS A C 1
ATOM 765 O O . LYS A 1 95 ? 3.691 31.906 13.172 1 97.44 95 LYS A O 1
ATOM 770 N N . LYS A 1 96 ? 2.326 33.094 11.859 1 98 96 LYS A N 1
ATOM 771 C CA . LYS A 1 96 ? 1.649 33.688 13 1 98 96 LYS A CA 1
ATOM 772 C C . LYS A 1 96 ? 0.921 32.625 13.836 1 98 96 LYS A C 1
ATOM 774 O O . LYS A 1 96 ? 0.987 32.656 15.07 1 98 96 LYS A O 1
ATOM 779 N N . THR A 1 97 ? 0.225 31.703 13.18 1 98.5 97 THR A N 1
ATOM 780 C CA . THR A 1 97 ? -0.465 30.625 13.867 1 98.5 97 THR A CA 1
ATOM 781 C C . THR A 1 97 ? 0.514 29.812 14.711 1 98.5 97 THR A C 1
ATOM 783 O O . THR A 1 97 ? 0.272 29.562 15.898 1 98.5 97 THR A O 1
ATOM 786 N N . LEU A 1 98 ? 1.625 29.438 14.102 1 98.38 98 LEU A N 1
ATOM 787 C CA . LEU A 1 98 ? 2.609 28.594 14.781 1 98.38 98 LEU A CA 1
ATOM 788 C C . LEU A 1 98 ? 3.242 29.344 15.953 1 98.38 98 LEU A C 1
ATOM 790 O O . LEU A 1 98 ? 3.545 28.734 16.984 1 98.38 98 LEU A O 1
ATOM 794 N N . LYS A 1 99 ? 3.482 30.672 15.766 1 98.25 99 LYS A N 1
ATOM 795 C CA . LYS A 1 99 ? 3.994 31.469 16.859 1 98.25 99 LYS A CA 1
ATOM 796 C C . LYS A 1 99 ? 3.031 31.469 18.047 1 98.25 99 LYS A C 1
ATOM 798 O O . LYS A 1 99 ? 3.451 31.312 19.203 1 98.25 99 LYS A O 1
ATOM 803 N N . TYR A 1 100 ? 1.767 31.656 17.719 1 98.62 100 TYR A N 1
ATOM 804 C CA . TYR A 1 100 ? 0.771 31.672 18.797 1 98.62 100 TYR A CA 1
ATOM 805 C C . TYR A 1 100 ? 0.673 30.312 19.469 1 98.62 100 TYR A C 1
ATOM 807 O O . TYR A 1 100 ? 0.474 30.219 20.688 1 98.62 100 TYR A O 1
ATOM 815 N N . ILE A 1 101 ? 0.785 29.141 18.766 1 98.62 101 ILE A N 1
ATOM 816 C CA . ILE A 1 101 ? 0.772 27.797 19.344 1 98.62 101 ILE A CA 1
ATOM 817 C C . ILE A 1 101 ? 1.989 27.625 20.25 1 98.62 101 ILE A C 1
ATOM 819 O O . ILE A 1 101 ? 1.877 27.078 21.344 1 98.62 101 ILE A O 1
ATOM 823 N N . ASN A 1 102 ? 3.148 28.094 19.75 1 98 102 ASN A N 1
ATOM 824 C CA . ASN A 1 102 ? 4.367 28.047 20.547 1 98 102 ASN A CA 1
ATOM 825 C C . ASN A 1 102 ? 4.195 28.781 21.875 1 98 102 ASN A C 1
ATOM 827 O O . ASN A 1 102 ? 4.75 28.359 22.891 1 98 102 ASN A O 1
ATOM 831 N N . ASP A 1 103 ? 3.479 29.875 21.812 1 98.12 103 ASP A N 1
ATOM 832 C CA . ASP A 1 103 ? 3.234 30.688 23 1 98.12 103 ASP A CA 1
ATOM 833 C C . ASP A 1 103 ? 2.082 30.109 23.828 1 98.12 103 ASP A C 1
ATOM 835 O O . ASP A 1 103 ? 1.688 30.703 24.844 1 98.12 103 ASP A O 1
ATOM 839 N N . PHE A 1 104 ? 1.457 29.031 23.359 1 98.12 104 PHE A N 1
ATOM 840 C CA . PHE A 1 104 ? 0.328 28.359 24 1 98.12 104 PHE A CA 1
ATOM 841 C C . PHE A 1 104 ? -0.879 29.281 24.078 1 98.12 104 PHE A C 1
ATOM 843 O O . PHE A 1 104 ? -1.676 29.203 25.016 1 98.12 104 PHE A O 1
ATOM 850 N N . ASP A 1 105 ? -0.86 30.266 23.172 1 98.62 105 ASP A N 1
ATOM 851 C CA . ASP A 1 105 ? -2.039 31.109 23 1 98.62 105 ASP A CA 1
ATOM 852 C C . ASP A 1 105 ? -2.973 30.531 21.938 1 98.62 105 ASP A C 1
ATOM 854 O O . ASP A 1 105 ? -3.033 31.031 20.812 1 98.62 105 ASP A O 1
ATOM 858 N N . PHE A 1 106 ? -3.785 29.531 22.297 1 98.75 106 PHE A N 1
ATOM 859 C CA . PHE A 1 106 ? -4.578 28.75 21.359 1 98.75 106 PHE A CA 1
ATOM 860 C C . PHE A 1 106 ? -5.781 29.547 20.875 1 98.75 106 PHE A C 1
ATOM 862 O O . PHE A 1 106 ? -6.301 29.297 19.781 1 98.75 106 PHE A O 1
ATOM 869 N N . GLU A 1 107 ? -6.227 30.531 21.672 1 98.75 107 GLU A N 1
ATOM 870 C CA . GLU A 1 107 ? -7.297 31.406 21.219 1 98.75 107 GLU A CA 1
ATOM 871 C C . GLU A 1 107 ? -6.859 32.219 20 1 98.75 107 GLU A C 1
ATOM 873 O O . GLU A 1 107 ? -7.551 32.25 18.984 1 98.75 107 GLU A O 1
ATOM 878 N N . LYS A 1 108 ? -5.723 32.812 20.094 1 98.81 108 LYS A N 1
ATOM 879 C CA . LYS A 1 108 ? -5.211 33.625 18.969 1 98.81 108 LYS A CA 1
ATOM 880 C C . LYS A 1 108 ? -4.809 32.719 17.797 1 98.81 108 LYS A C 1
ATOM 882 O O . LYS A 1 108 ? -4.996 33.094 16.641 1 98.81 108 LYS A O 1
ATOM 887 N N . ALA A 1 109 ? -4.25 31.562 18.141 1 98.81 109 ALA A N 1
ATOM 888 C CA . ALA A 1 109 ? -3.879 30.625 17.078 1 98.81 109 ALA A CA 1
ATOM 889 C C . ALA A 1 109 ? -5.098 30.219 16.25 1 98.81 109 ALA A C 1
ATOM 891 O O . ALA A 1 109 ? -5.047 30.203 15.016 1 98.81 109 ALA A O 1
ATOM 892 N N . SER A 1 110 ? -6.121 29.906 16.969 1 98.75 110 SER A N 1
ATOM 893 C CA . SER A 1 110 ? -7.363 29.516 16.312 1 98.75 110 SER A CA 1
ATOM 894 C C . SER A 1 110 ? -7.887 30.625 15.406 1 98.75 110 SER A C 1
ATOM 896 O O . SER A 1 110 ? -8.305 30.359 14.273 1 98.75 110 SER A O 1
ATOM 898 N N . LYS A 1 111 ? -7.891 31.844 15.93 1 98.56 111 LYS A N 1
ATOM 899 C CA . LYS A 1 111 ? -8.344 33 15.148 1 98.56 111 LYS A CA 1
ATOM 900 C C . LYS A 1 111 ? -7.488 33.188 13.891 1 98.56 111 LYS A C 1
ATOM 902 O O . LYS A 1 111 ? -8.008 33.469 12.82 1 98.56 111 LYS A O 1
ATOM 907 N N . GLU A 1 112 ? -6.195 33.031 14.047 1 98.44 112 GLU A N 1
ATOM 908 C CA . GLU A 1 112 ? -5.281 33.188 12.914 1 98.44 112 GLU A CA 1
ATOM 909 C C . GLU A 1 112 ? -5.496 32.094 11.883 1 9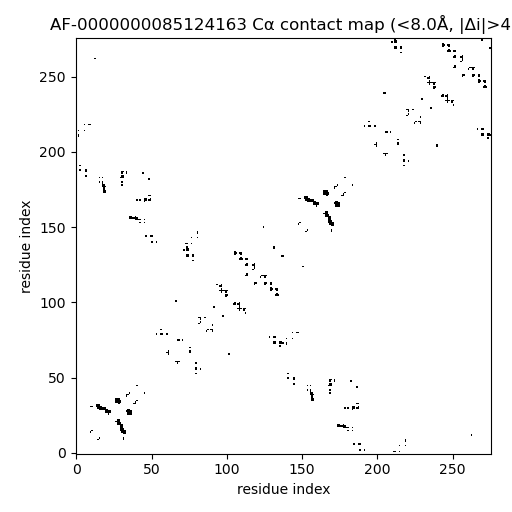8.44 112 GLU A C 1
ATOM 911 O O . GLU A 1 112 ? -5.363 32.312 10.68 1 98.44 112 GLU A O 1
ATOM 916 N N . MET A 1 113 ? -5.746 30.797 12.328 1 98.5 113 MET A N 1
ATOM 917 C CA . MET A 1 113 ? -6.094 29.719 11.414 1 98.5 113 MET A CA 1
ATOM 918 C C . MET A 1 113 ? -7.258 30.125 10.508 1 98.5 113 MET A C 1
ATOM 920 O O . MET A 1 113 ? -7.203 29.922 9.297 1 98.5 113 MET A O 1
ATOM 924 N N . LEU A 1 114 ? -8.242 30.75 11.117 1 98.25 114 LEU A N 1
ATOM 925 C CA . LEU A 1 114 ? -9.469 31.078 10.398 1 98.25 114 LEU A CA 1
ATOM 926 C C . LEU A 1 114 ? -9.266 32.312 9.516 1 98.25 114 LEU A C 1
ATOM 928 O O . LEU A 1 114 ? -10.031 32.531 8.578 1 98.25 114 LEU A O 1
ATOM 932 N N . ASN A 1 115 ? -8.25 33.125 9.875 1 97.56 115 ASN A N 1
ATOM 933 C CA . ASN A 1 115 ? -7.852 34.25 9.055 1 97.56 115 ASN A CA 1
ATOM 934 C C . ASN A 1 115 ? -6.789 33.844 8.031 1 97.56 115 ASN A C 1
ATOM 936 O O . ASN A 1 115 ? -5.691 34.406 8.023 1 97.56 115 ASN A O 1
ATOM 940 N N . SER A 1 116 ? -7.066 32.938 7.191 1 97.25 116 SER A N 1
ATOM 941 C CA . SER A 1 116 ? -6.125 32.438 6.199 1 97.25 116 SER A CA 1
ATOM 942 C C . SER A 1 116 ? -6.828 32.094 4.891 1 97.25 116 SER A C 1
ATOM 944 O O . SER A 1 116 ? -8.047 31.906 4.867 1 97.25 116 SER A O 1
ATOM 946 N N . LEU A 1 117 ? -6.117 32.094 3.844 1 94.88 117 LEU A N 1
ATOM 947 C CA . LEU A 1 117 ? -6.637 31.625 2.562 1 94.88 117 LEU A CA 1
ATOM 948 C C . LEU A 1 117 ? -7.105 30.172 2.658 1 94.88 117 LEU A C 1
ATOM 950 O O . LEU A 1 117 ? -8.094 29.797 2.031 1 94.88 117 LEU A O 1
ATOM 954 N N . TRP A 1 118 ? -6.422 29.453 3.381 1 95.5 118 TRP A N 1
ATOM 955 C CA . TRP A 1 118 ? -6.754 28.047 3.604 1 95.5 118 TRP A CA 1
ATOM 956 C C . TRP A 1 118 ? -8.164 27.906 4.172 1 95.5 118 TRP A C 1
ATOM 958 O O . TRP A 1 118 ? -8.953 27.078 3.695 1 95.5 118 TRP A O 1
ATOM 968 N N . ALA A 1 119 ? -8.422 28.656 5.188 1 97.12 119 ALA A N 1
ATOM 969 C CA . ALA A 1 119 ? -9.734 28.594 5.824 1 97.12 119 ALA A CA 1
ATOM 970 C C . ALA A 1 119 ? -10.836 29.016 4.855 1 97.12 119 ALA A C 1
ATOM 972 O O . ALA A 1 119 ? -11.953 28.5 4.918 1 97.12 119 ALA A O 1
ATOM 973 N N . LYS A 1 120 ? -10.5 29.922 3.967 1 97.19 120 LYS A N 1
ATOM 974 C CA . LYS A 1 120 ? -11.477 30.359 2.971 1 97.19 120 LYS A CA 1
ATOM 975 C C . LYS A 1 120 ? -11.758 29.25 1.958 1 97.19 120 LYS A C 1
ATOM 977 O O . LYS A 1 120 ? -12.891 29.109 1.488 1 97.19 120 LYS A O 1
ATOM 982 N N . GLN A 1 121 ? -10.82 28.484 1.592 1 94.81 121 GLN A N 1
ATOM 983 C CA . GLN A 1 121 ? -10.922 27.453 0.572 1 94.81 121 GLN A CA 1
ATOM 984 C C . GLN A 1 121 ? -11.594 26.188 1.128 1 94.81 121 GLN A C 1
ATOM 986 O O . GLN A 1 121 ? -12.258 25.453 0.391 1 94.81 121 GLN A O 1
ATOM 991 N N . THR A 1 122 ? -11.398 25.875 2.369 1 95.44 122 THR A N 1
ATOM 992 C CA . THR A 1 122 ? -11.984 24.719 3.031 1 95.44 122 THR A CA 1
ATOM 993 C C . THR A 1 122 ? -12.586 25.109 4.379 1 95.44 122 THR A C 1
ATOM 995 O O . THR A 1 122 ? -12.094 24.688 5.426 1 95.44 122 THR A O 1
ATOM 998 N N . PRO A 1 123 ? -13.602 25.859 4.352 1 97.19 123 PRO A N 1
ATOM 999 C CA . PRO A 1 123 ? -14.102 26.516 5.559 1 97.19 123 PRO A CA 1
ATOM 1000 C C . PRO A 1 123 ? -14.578 25.516 6.617 1 97.19 123 PRO A C 1
ATOM 1002 O O . PRO A 1 123 ? -14.359 25.734 7.812 1 97.19 123 PRO A O 1
ATOM 1005 N N . ASN A 1 124 ? -15.227 24.453 6.254 1 97.62 124 ASN A N 1
ATOM 1006 C CA . ASN A 1 124 ? -15.75 23.516 7.242 1 97.62 124 ASN A CA 1
ATOM 1007 C C . ASN A 1 124 ? -14.633 22.797 7.984 1 97.62 124 ASN A C 1
ATOM 1009 O O . ASN A 1 124 ? -14.633 22.734 9.211 1 97.62 124 ASN A O 1
ATOM 1013 N N . ARG A 1 125 ? -13.672 22.25 7.25 1 97.25 125 ARG A N 1
ATOM 1014 C CA . ARG A 1 125 ? -12.539 21.562 7.863 1 97.25 125 ARG A CA 1
ATOM 1015 C C . ARG A 1 125 ? -11.711 22.516 8.711 1 97.25 125 ARG A C 1
ATOM 1017 O O . ARG A 1 125 ? -11.344 22.203 9.844 1 97.25 125 ARG A O 1
ATOM 1024 N N . ALA A 1 126 ? -11.508 23.703 8.211 1 98.12 126 ALA A N 1
ATOM 1025 C CA . ALA A 1 126 ? -10.719 24.703 8.914 1 98.12 126 ALA A CA 1
ATOM 1026 C C . ALA A 1 126 ? -11.383 25.109 10.227 1 98.12 126 ALA A C 1
ATOM 1028 O O . ALA A 1 126 ? -10.727 25.219 11.258 1 98.12 126 ALA A O 1
ATOM 1029 N N . ASN A 1 127 ? -12.672 25.328 10.164 1 98.44 127 ASN A N 1
ATOM 1030 C CA . ASN A 1 127 ? -13.406 25.703 11.367 1 98.44 127 ASN A CA 1
ATOM 1031 C C . ASN A 1 127 ? -13.359 24.609 12.422 1 98.44 127 ASN A C 1
ATOM 1033 O O . ASN A 1 127 ? -13.164 24.875 13.609 1 98.44 127 ASN A O 1
ATOM 1037 N N . GLU A 1 128 ? -13.586 23.406 12.008 1 98.38 128 GLU A N 1
ATOM 1038 C CA . GLU A 1 128 ? -13.547 22.281 12.922 1 98.38 128 GLU A CA 1
ATOM 1039 C C . GLU A 1 128 ? -12.188 22.156 13.609 1 98.38 128 GLU A C 1
ATOM 1041 O O . GLU A 1 128 ? -12.117 22.047 14.836 1 98.38 128 GLU A O 1
ATOM 1046 N N . LEU A 1 129 ? -11.125 22.203 12.812 1 98.44 129 LEU A N 1
ATOM 1047 C CA . LEU A 1 129 ? -9.781 22.062 13.359 1 98.44 129 LEU A CA 1
ATOM 1048 C C . LEU A 1 129 ? -9.43 23.234 14.258 1 98.44 129 LEU A C 1
ATOM 1050 O O . LEU A 1 129 ? -8.797 23.047 15.305 1 98.44 129 LEU A O 1
ATOM 1054 N N . ALA A 1 130 ? -9.836 24.422 13.867 1 98.75 130 ALA A N 1
ATOM 1055 C CA . ALA A 1 130 ? -9.562 25.609 14.672 1 98.75 130 ALA A CA 1
ATOM 1056 C C . ALA A 1 130 ? -10.227 25.516 16.047 1 98.75 130 ALA A C 1
ATOM 1058 O O . ALA A 1 130 ? -9.633 25.875 17.062 1 98.75 130 ALA A O 1
ATOM 1059 N N . GLN A 1 131 ? -11.398 25.031 16.078 1 98.69 131 GLN A N 1
ATOM 1060 C CA . GLN A 1 131 ? -12.117 24.891 17.344 1 98.69 131 GLN A CA 1
ATOM 1061 C C . GLN A 1 131 ? -11.469 23.844 18.234 1 98.69 131 GLN A C 1
ATOM 1063 O O . GLN A 1 131 ? -11.352 24.031 19.453 1 98.69 131 GLN A O 1
ATOM 1068 N N . ILE A 1 132 ? -11.109 22.719 17.656 1 98.31 132 ILE A N 1
ATOM 1069 C CA . ILE A 1 132 ? -10.461 21.656 18.422 1 98.31 132 ILE A CA 1
ATOM 1070 C C . ILE A 1 132 ? -9.141 22.172 18.984 1 98.31 132 ILE A C 1
ATOM 1072 O O . ILE A 1 132 ? -8.82 21.922 20.156 1 98.31 132 ILE A O 1
ATOM 1076 N N . LEU A 1 133 ? -8.414 22.922 18.156 1 98.62 133 LEU A N 1
ATOM 1077 C CA . LEU A 1 133 ? -7.156 23.484 18.641 1 98.62 133 LEU A CA 1
ATOM 1078 C C . LEU A 1 133 ? -7.391 24.438 19.797 1 98.62 133 LEU A C 1
ATOM 1080 O O . LEU A 1 133 ? -6.664 24.406 20.797 1 98.62 133 LEU A O 1
ATOM 1084 N N . ARG A 1 134 ? -8.352 25.281 19.641 1 98.62 134 ARG A N 1
ATOM 1085 C CA . ARG A 1 134 ? -8.672 26.297 20.641 1 98.62 134 ARG A CA 1
ATOM 1086 C C . ARG A 1 134 ? -9 25.656 21.984 1 98.62 134 ARG A C 1
ATOM 1088 O O . ARG A 1 134 ? -8.469 26.062 23.031 1 98.62 134 ARG A O 1
ATOM 1095 N N . LYS A 1 135 ? -9.797 24.594 21.984 1 98.06 135 LYS A N 1
ATOM 1096 C CA . LYS A 1 135 ? -10.328 23.984 23.203 1 98.06 135 LYS A CA 1
ATOM 1097 C C . LYS A 1 135 ? -9.391 22.906 23.734 1 98.06 135 LYS A C 1
ATOM 1099 O O . LYS A 1 135 ? -9.391 22.609 24.922 1 98.06 135 LYS A O 1
ATOM 1104 N N . GLY A 1 136 ? -8.641 22.312 22.859 1 96.62 136 GLY A N 1
ATOM 1105 C CA . GLY A 1 136 ? -7.812 21.172 23.234 1 96.62 136 GLY A CA 1
ATOM 1106 C C . GLY A 1 136 ? -8.609 19.906 23.453 1 96.62 136 GLY A C 1
ATOM 1107 O O . GLY A 1 136 ? -8.164 19 24.156 1 96.62 136 GLY A O 1
ATOM 1108 N N . GLU A 1 137 ? -9.828 19.906 22.922 1 95.38 137 GLU A N 1
ATOM 1109 C CA . GLU A 1 137 ? -10.703 18.75 23.016 1 95.38 137 GLU A CA 1
ATOM 1110 C C . GLU A 1 137 ? -11.625 18.656 21.797 1 95.38 137 GLU A C 1
ATOM 1112 O O . GLU A 1 137 ? -11.805 19.641 21.078 1 95.38 137 GLU A O 1
ATOM 1117 N N . TYR A 1 138 ? -12.133 17.438 21.5 1 92.56 138 TYR A N 1
ATOM 1118 C CA . TYR A 1 138 ? -13.078 17.203 20.406 1 92.56 138 TYR A CA 1
ATOM 1119 C C . TYR A 1 138 ? -14.492 17.562 20.844 1 92.56 138 TYR A C 1
ATOM 1121 O O . TYR A 1 138 ? -14.875 17.328 21.984 1 92.56 138 TYR A O 1
ATOM 1129 N N . MET B 1 1 ? -4.41 5.172 21.062 1 51.12 1 MET B N 1
ATOM 1130 C CA . MET B 1 1 ? -5.293 6.32 21.266 1 51.12 1 MET B CA 1
ATOM 1131 C C . MET B 1 1 ? -5.113 7.344 20.141 1 51.12 1 MET B C 1
ATOM 1133 O O . MET B 1 1 ? -6.094 7.773 19.531 1 51.12 1 MET B O 1
ATOM 1137 N N . LEU B 1 2 ? -3.822 8.008 20 1 60.94 2 LEU B N 1
ATOM 1138 C CA . LEU B 1 2 ? -3.549 9.094 19.062 1 60.94 2 LEU B CA 1
ATOM 1139 C C . LEU B 1 2 ? -3.809 8.648 17.625 1 60.94 2 LEU B C 1
ATOM 1141 O O . LEU B 1 2 ? -4.48 9.344 16.875 1 60.94 2 LEU B O 1
ATOM 1145 N N . MET B 1 3 ? -3.619 7.371 17.438 1 74.38 3 MET B N 1
ATOM 1146 C CA . MET B 1 3 ? -3.641 6.891 16.062 1 74.38 3 MET B CA 1
ATOM 1147 C C . MET B 1 3 ? -5.07 6.625 15.602 1 74.38 3 MET B C 1
ATOM 1149 O O . MET B 1 3 ? -5.441 6.984 14.484 1 74.38 3 MET B O 1
ATOM 1153 N N . ASP B 1 4 ? -5.871 6.246 16.5 1 88 4 ASP B N 1
ATOM 1154 C CA . ASP B 1 4 ? -7.227 5.883 16.094 1 88 4 ASP B CA 1
ATOM 1155 C C . ASP B 1 4 ? -8.055 7.125 15.766 1 88 4 ASP B C 1
ATOM 1157 O O . ASP B 1 4 ? -8.703 7.188 14.719 1 88 4 ASP B O 1
ATOM 1161 N N . ARG B 1 5 ? -7.98 8.125 16.641 1 92.62 5 ARG B N 1
ATOM 1162 C CA . ARG B 1 5 ? -8.758 9.336 16.422 1 92.62 5 ARG B CA 1
ATOM 1163 C C . ARG B 1 5 ? -8.266 10.086 15.18 1 92.62 5 ARG B C 1
ATOM 1165 O O . ARG B 1 5 ? -9.07 10.539 14.359 1 92.62 5 ARG B O 1
ATOM 1172 N N . THR B 1 6 ? -6.996 10.195 15.062 1 95.38 6 THR B N 1
ATOM 1173 C CA . THR B 1 6 ? -6.406 10.875 13.914 1 95.38 6 THR B CA 1
ATOM 1174 C C . THR B 1 6 ? -6.785 10.172 12.609 1 95.38 6 THR B C 1
ATOM 1176 O O . THR B 1 6 ? -7.137 10.82 11.625 1 95.38 6 THR B O 1
ATOM 1179 N N . GLU B 1 7 ? -6.703 8.859 12.688 1 96.06 7 GLU B N 1
ATOM 1180 C CA . GLU B 1 7 ? -7.098 8.062 11.531 1 96.06 7 GLU B CA 1
ATOM 1181 C C . GLU B 1 7 ? -8.539 8.367 11.117 1 96.06 7 GLU B C 1
ATOM 1183 O O . GLU B 1 7 ? -8.82 8.578 9.938 1 96.06 7 GLU B O 1
ATOM 1188 N N . ARG B 1 8 ? -9.414 8.359 12.086 1 95.88 8 ARG B N 1
ATOM 1189 C CA . ARG B 1 8 ? -10.828 8.578 11.828 1 95.88 8 ARG B CA 1
ATOM 1190 C C . ARG B 1 8 ? -11.07 9.969 11.242 1 95.88 8 ARG B C 1
ATOM 1192 O O . ARG B 1 8 ? -11.852 10.133 10.305 1 95.88 8 ARG B O 1
ATOM 1199 N N . MET B 1 9 ? -10.453 10.945 11.766 1 95.62 9 MET B N 1
ATOM 1200 C CA . MET B 1 9 ? -10.633 12.328 11.312 1 95.62 9 MET B CA 1
ATOM 1201 C C . MET B 1 9 ? -10.086 12.508 9.898 1 95.62 9 MET B C 1
ATOM 1203 O O . MET B 1 9 ? -10.711 13.164 9.062 1 95.62 9 MET B O 1
ATOM 1207 N N . LEU B 1 10 ? -8.922 11.945 9.664 1 96.88 10 LEU B N 1
ATOM 1208 C CA . LEU B 1 10 ? -8.336 12.062 8.336 1 96.88 10 LEU B CA 1
ATOM 1209 C C . LEU B 1 10 ? -9.195 11.359 7.293 1 96.88 10 LEU B C 1
ATOM 1211 O O . LEU B 1 10 ? -9.352 11.852 6.172 1 96.88 10 LEU B O 1
ATOM 1215 N N . ILE B 1 11 ? -9.695 10.195 7.648 1 97.06 11 ILE B N 1
ATOM 1216 C CA . ILE B 1 11 ? -10.578 9.484 6.73 1 97.06 11 ILE B CA 1
ATOM 1217 C C . ILE B 1 11 ? -11.828 10.32 6.461 1 97.06 11 ILE B C 1
ATOM 1219 O O . ILE B 1 11 ? -12.305 10.391 5.328 1 97.06 11 ILE B O 1
ATOM 1223 N N . LYS B 1 12 ? -12.367 10.984 7.492 1 95.88 12 LYS B N 1
ATOM 1224 C CA . LYS B 1 12 ? -13.516 11.867 7.348 1 95.88 12 LYS B CA 1
ATOM 1225 C C . LYS B 1 12 ? -13.219 13.008 6.383 1 95.88 12 LYS B C 1
ATOM 1227 O O . LYS B 1 12 ? -14.047 13.352 5.543 1 95.88 12 LYS B O 1
ATOM 1232 N N . HIS B 1 13 ? -12.078 13.602 6.457 1 95.19 13 HIS B N 1
ATOM 1233 C CA . HIS B 1 13 ? -11.719 14.797 5.707 1 95.19 13 HIS B CA 1
ATOM 1234 C C . HIS B 1 13 ? -11.219 14.438 4.309 1 95.19 13 HIS B C 1
ATOM 1236 O O . HIS B 1 13 ? -11.484 15.172 3.35 1 95.19 13 HIS B O 1
ATOM 1242 N N . GLU B 1 14 ? -10.5 13.367 4.129 1 93.44 14 GLU B N 1
ATOM 1243 C CA . GLU B 1 14 ? -9.805 13.062 2.883 1 93.44 14 GLU B CA 1
ATOM 1244 C C . GLU B 1 14 ? -10.523 11.969 2.105 1 93.44 14 GLU B C 1
ATOM 1246 O O . GLU B 1 14 ? -10.297 11.797 0.907 1 93.44 14 GLU B O 1
ATOM 1251 N N . GLY B 1 15 ? -11.32 11.172 2.908 1 95.12 15 GLY B N 1
ATOM 1252 C CA . GLY B 1 15 ? -11.914 9.992 2.305 1 95.12 15 GLY B CA 1
ATOM 1253 C C . GLY B 1 15 ? -10.953 8.82 2.219 1 95.12 15 GLY B C 1
ATOM 1254 O O . GLY B 1 15 ? -9.75 8.977 2.441 1 95.12 15 GLY B O 1
ATOM 1255 N N . LEU B 1 16 ? -11.43 7.641 1.992 1 97.81 16 LEU B N 1
ATOM 1256 C CA . LEU B 1 16 ? -10.68 6.402 1.8 1 97.81 16 LEU B CA 1
ATOM 1257 C C . LEU B 1 16 ? -11.039 5.75 0.468 1 97.81 16 LEU B C 1
ATOM 1259 O O . LEU B 1 16 ? -12.203 5.434 0.221 1 97.81 16 LEU B O 1
ATOM 1263 N N . GLN B 1 17 ? -10.125 5.66 -0.41 1 98.25 17 GLN B N 1
ATOM 1264 C CA . GLN B 1 17 ? -10.328 5.055 -1.721 1 98.25 17 GLN B CA 1
ATOM 1265 C C . GLN B 1 17 ? -9.477 3.797 -1.886 1 98.25 17 GLN B C 1
ATOM 1267 O O . GLN B 1 17 ? -8.25 3.857 -1.809 1 98.25 17 GLN B O 1
ATOM 1272 N N . THR B 1 18 ? -10.094 2.693 -2.199 1 98.25 18 THR B N 1
ATOM 1273 C CA . THR B 1 18 ? -9.383 1.425 -2.316 1 98.25 18 THR B CA 1
ATOM 1274 C C . THR B 1 18 ? -8.859 1.227 -3.736 1 98.25 18 THR B C 1
ATOM 1276 O O . THR B 1 18 ? -8.039 0.336 -3.984 1 98.25 18 THR B O 1
ATOM 1279 N N . LYS B 1 19 ? -9.297 2.027 -4.668 1 98.06 19 LYS B N 1
ATOM 1280 C CA . LYS B 1 19 ? -8.789 2.029 -6.035 1 98.06 19 LYS B CA 1
ATOM 1281 C C . LYS B 1 19 ? -8.07 3.336 -6.352 1 98.06 19 LYS B C 1
ATOM 1283 O O . LYS B 1 19 ? -8.406 4.387 -5.809 1 98.06 19 LYS B O 1
ATOM 1288 N N . VAL B 1 20 ? -7.168 3.211 -7.234 1 98.31 20 VAL B N 1
ATOM 1289 C CA . VAL B 1 20 ? -6.402 4.387 -7.633 1 98.31 20 VAL B CA 1
ATOM 1290 C C . VAL B 1 20 ? -7.316 5.379 -8.344 1 98.31 20 VAL B C 1
ATOM 1292 O O . VAL B 1 20 ? -8.227 4.98 -9.078 1 98.31 20 VAL B O 1
ATOM 1295 N N . TYR B 1 21 ? -7.086 6.633 -8.172 1 97.81 21 TYR B N 1
ATOM 1296 C CA . TYR B 1 21 ? -7.82 7.715 -8.812 1 97.81 21 TYR B CA 1
ATOM 1297 C C . TYR B 1 21 ? -6.93 8.938 -9.016 1 97.81 21 TYR B C 1
ATOM 1299 O O . TYR B 1 21 ? -5.855 9.031 -8.414 1 97.81 21 TYR B O 1
ATOM 1307 N N . THR B 1 22 ? -7.312 9.82 -9.914 1 97.38 22 THR B N 1
ATOM 1308 C CA . THR B 1 22 ? -6.633 11.102 -10.102 1 97.38 22 THR B CA 1
ATOM 1309 C C . THR B 1 22 ? -7.266 12.188 -9.234 1 97.38 22 THR B C 1
ATOM 1311 O O . THR B 1 22 ? -8.438 12.523 -9.414 1 97.38 22 THR B O 1
ATOM 1314 N N . CYS B 1 23 ? -6.527 12.75 -8.383 1 94.81 23 CYS B N 1
ATOM 1315 C CA . CYS B 1 23 ? -7.059 13.758 -7.473 1 94.81 23 CYS B CA 1
ATOM 1316 C C . CYS B 1 23 ? -7.164 15.117 -8.156 1 94.81 23 CYS B C 1
ATOM 1318 O O . CYS B 1 23 ? -6.711 15.281 -9.289 1 94.81 23 CYS B O 1
ATOM 1320 N N . PRO B 1 24 ? -7.758 16.156 -7.508 1 91.19 24 PRO B N 1
ATOM 1321 C CA . PRO B 1 24 ? -7.93 17.469 -8.125 1 91.19 24 PRO B CA 1
ATOM 1322 C C . PRO B 1 24 ? -6.602 18.125 -8.508 1 91.19 24 PRO B C 1
ATOM 1324 O O . PRO B 1 24 ? -6.551 18.922 -9.453 1 91.19 24 PRO B O 1
ATOM 1327 N N . ALA B 1 25 ? -5.582 17.781 -7.832 1 92.19 25 ALA B N 1
ATOM 1328 C CA . ALA B 1 25 ? -4.258 18.312 -8.148 1 92.19 25 ALA B CA 1
ATOM 1329 C C . ALA B 1 25 ? -3.617 17.531 -9.297 1 92.19 25 ALA B C 1
ATOM 1331 O O . ALA B 1 25 ? -2.43 17.703 -9.586 1 92.19 25 ALA B O 1
ATOM 1332 N N . ASN B 1 26 ? -4.309 16.578 -9.844 1 97.06 26 ASN B N 1
ATOM 1333 C CA . ASN B 1 26 ? -3.922 15.812 -11.023 1 97.06 26 ASN B CA 1
ATOM 1334 C C . ASN B 1 26 ? -2.812 14.812 -10.711 1 97.06 26 ASN B C 1
ATOM 1336 O O . ASN B 1 26 ? -1.874 14.648 -11.492 1 97.06 26 ASN B O 1
ATOM 1340 N N . LYS B 1 27 ? -2.881 14.234 -9.578 1 97.06 27 LYS B N 1
ATOM 1341 C CA . LYS B 1 27 ? -1.925 13.211 -9.164 1 97.06 27 LYS B CA 1
ATOM 1342 C C . LYS B 1 27 ? -2.619 11.875 -8.93 1 97.06 27 LYS B C 1
ATOM 1344 O O . LYS B 1 27 ? -3.73 11.828 -8.391 1 97.06 27 LYS B O 1
ATOM 1349 N N . LEU B 1 28 ? -1.935 10.766 -9.312 1 98.19 28 LEU B N 1
ATOM 1350 C CA . LEU B 1 28 ? -2.438 9.438 -8.969 1 98.19 28 LEU B CA 1
ATOM 1351 C C . LEU B 1 28 ? -2.396 9.211 -7.465 1 98.19 28 LEU B C 1
ATOM 1353 O O . LEU B 1 28 ? -1.348 9.375 -6.836 1 98.19 28 LEU B O 1
ATOM 1357 N N . THR B 1 29 ? -3.553 8.867 -6.875 1 98.12 29 THR B N 1
ATOM 1358 C CA . THR B 1 29 ? -3.729 8.82 -5.426 1 98.12 29 THR B CA 1
ATOM 1359 C C . THR B 1 29 ? -4.484 7.559 -5.02 1 98.12 29 THR B C 1
ATOM 1361 O O . THR B 1 29 ? -5.254 7.008 -5.805 1 98.12 29 THR B O 1
ATOM 1364 N N . ILE B 1 30 ? -4.219 7.004 -3.852 1 98.62 30 ILE B N 1
ATOM 1365 C CA . ILE B 1 30 ? -4.926 5.828 -3.354 1 98.62 30 ILE B CA 1
ATOM 1366 C C . ILE B 1 30 ? -5.023 5.887 -1.831 1 98.62 30 ILE B C 1
ATOM 1368 O O . ILE B 1 30 ? -4.301 6.656 -1.188 1 98.62 30 ILE B O 1
ATOM 1372 N N . GLY B 1 31 ? -5.895 5.086 -1.239 1 98.25 31 GLY B N 1
ATOM 1373 C CA . GLY B 1 31 ? -6.047 5.098 0.206 1 98.25 31 GLY B CA 1
ATOM 1374 C C . GLY B 1 31 ? -6.539 6.43 0.743 1 98.25 31 GLY B C 1
ATOM 1375 O O . GLY B 1 31 ? -7.547 6.961 0.272 1 98.25 31 GLY B O 1
ATOM 1376 N N . VAL B 1 32 ? -5.805 6.891 1.73 1 97.5 32 VAL B N 1
ATOM 1377 C CA . VAL B 1 32 ? -6.148 8.18 2.322 1 97.5 32 VAL B CA 1
ATOM 1378 C C . VAL B 1 32 ? -5.129 9.234 1.892 1 97.5 32 VAL B C 1
ATOM 1380 O O . VAL B 1 32 ? -4.184 9.531 2.627 1 97.5 32 VAL B O 1
ATOM 1383 N N . GLY B 1 33 ? -5.32 9.703 0.73 1 95.88 33 GLY B N 1
ATOM 1384 C CA . GLY B 1 33 ? -4.523 10.805 0.22 1 95.88 33 GLY B CA 1
ATOM 1385 C C . GLY B 1 33 ? -3.096 10.414 -0.105 1 95.88 33 GLY B C 1
ATOM 1386 O O . GLY B 1 33 ? -2.205 11.258 -0.144 1 95.88 33 GLY B O 1
ATOM 1387 N N . ARG B 1 34 ? -2.746 9.102 -0.29 1 97.38 34 ARG B N 1
ATOM 1388 C CA . ARG B 1 34 ? -1.386 8.688 -0.619 1 97.38 34 ARG B CA 1
ATOM 1389 C C . ARG B 1 34 ? -1.044 9.031 -2.066 1 97.38 34 ARG B C 1
ATOM 1391 O O . ARG B 1 34 ? -1.56 8.406 -2.994 1 97.38 34 ARG B O 1
ATOM 1398 N N . ASN B 1 35 ? -0.178 10.047 -2.246 1 96.81 35 ASN B N 1
ATOM 1399 C CA . ASN B 1 35 ? 0.317 10.438 -3.562 1 96.81 35 ASN B CA 1
ATOM 1400 C C . ASN B 1 35 ? 1.289 9.398 -4.125 1 96.81 35 ASN B C 1
ATOM 1402 O O . ASN B 1 35 ? 2.412 9.266 -3.633 1 96.8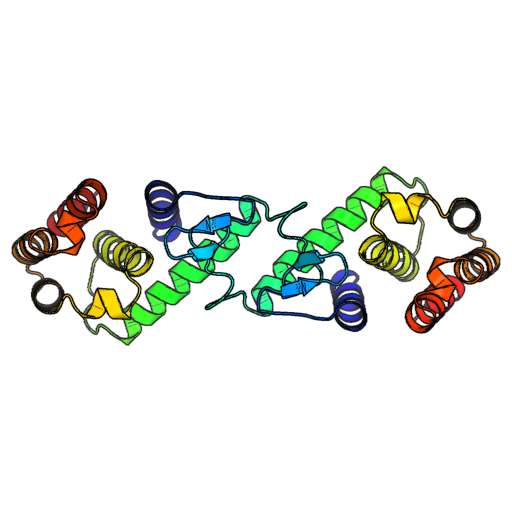1 35 ASN B O 1
ATOM 1406 N N . LEU B 1 36 ? 0.92 8.688 -5.156 1 98.12 36 LEU B N 1
ATOM 1407 C CA . LEU B 1 36 ? 1.677 7.551 -5.676 1 98.12 36 LEU B CA 1
ATOM 1408 C C . LEU B 1 36 ? 2.795 8.016 -6.598 1 98.12 36 LEU B C 1
ATOM 1410 O O . LEU B 1 36 ? 3.723 7.262 -6.891 1 98.12 36 LEU B O 1
ATOM 1414 N N . GLU B 1 37 ? 2.734 9.242 -7.098 1 97.12 37 GLU B N 1
ATOM 1415 C CA . GLU B 1 37 ? 3.729 9.766 -8.031 1 97.12 37 GLU B CA 1
ATOM 1416 C C . GLU B 1 37 ? 4.895 10.414 -7.289 1 97.12 37 GLU B C 1
ATOM 1418 O O . GLU B 1 37 ? 6.059 10.141 -7.594 1 97.12 37 GLU B O 1
ATOM 1423 N N . ASP B 1 38 ? 4.613 11.266 -6.328 1 94.75 38 ASP B N 1
ATOM 1424 C CA . ASP B 1 38 ? 5.656 12 -5.625 1 94.75 38 ASP B CA 1
ATOM 1425 C C . ASP B 1 38 ? 6.184 11.203 -4.434 1 94.75 38 ASP B C 1
ATOM 1427 O O . ASP B 1 38 ? 7.387 11.203 -4.168 1 94.75 38 ASP B O 1
ATOM 1431 N N . ARG B 1 39 ? 5.359 10.555 -3.721 1 94.88 39 ARG B N 1
ATOM 1432 C CA . ARG B 1 39 ? 5.742 9.828 -2.512 1 94.88 39 ARG B CA 1
ATOM 1433 C C . ARG B 1 39 ? 5.926 8.344 -2.801 1 94.88 39 ARG B C 1
ATOM 1435 O O . ARG B 1 39 ? 6.938 7.75 -2.418 1 94.88 39 ARG B O 1
ATOM 1442 N N . GLY B 1 40 ? 4.953 7.75 -3.539 1 98 40 GLY B N 1
ATOM 1443 C CA . GLY B 1 40 ? 4.98 6.316 -3.773 1 98 40 GLY B CA 1
ATOM 1444 C C . GLY B 1 40 ? 4.793 5.5 -2.506 1 98 40 GLY B C 1
ATOM 1445 O O . GLY B 1 40 ? 3.885 5.77 -1.718 1 98 40 GLY B O 1
ATOM 1446 N N . ILE B 1 41 ? 5.547 4.383 -2.387 1 98.69 41 ILE B N 1
ATOM 1447 C CA . ILE B 1 41 ? 5.547 3.555 -1.187 1 98.69 41 ILE B CA 1
ATOM 1448 C C . ILE B 1 41 ? 6.973 3.137 -0.845 1 98.69 41 ILE B C 1
ATOM 1450 O O . ILE B 1 41 ? 7.848 3.127 -1.714 1 98.69 41 ILE B O 1
ATOM 1454 N N . THR B 1 42 ? 7.227 2.859 0.404 1 98.38 42 THR B N 1
ATOM 1455 C CA . THR B 1 42 ? 8.539 2.377 0.82 1 98.38 42 THR B CA 1
ATOM 1456 C C . THR B 1 42 ? 8.703 0.898 0.483 1 98.38 42 THR B C 1
ATOM 1458 O O . THR B 1 42 ? 7.727 0.215 0.169 1 98.38 42 THR B O 1
ATOM 1461 N N . LYS B 1 43 ? 9.953 0.377 0.574 1 98 43 LYS B N 1
ATOM 1462 C CA . LYS B 1 43 ? 10.195 -1.05 0.392 1 98 43 LYS B CA 1
ATOM 1463 C C . LYS B 1 43 ? 9.414 -1.877 1.411 1 98 43 LYS B C 1
ATOM 1465 O O . LYS B 1 43 ? 8.844 -2.912 1.068 1 98 43 LYS B O 1
ATOM 1470 N N . LYS B 1 44 ? 9.422 -1.366 2.635 1 98.19 44 LYS B N 1
ATOM 1471 C CA . LYS B 1 44 ? 8.703 -2.074 3.691 1 98.19 44 LYS B CA 1
ATOM 1472 C C . LYS B 1 44 ? 7.215 -2.168 3.381 1 98.19 44 LYS B C 1
ATOM 1474 O O . LYS B 1 44 ? 6.598 -3.217 3.58 1 98.19 44 LYS B O 1
ATOM 1479 N N . GLU B 1 45 ? 6.703 -1.072 2.973 1 98.62 45 GLU B N 1
ATOM 1480 C CA . GLU B 1 45 ? 5.293 -1.059 2.604 1 98.62 45 GLU B CA 1
ATOM 1481 C C . GLU B 1 45 ? 5.023 -1.981 1.419 1 98.62 45 GLU B C 1
ATOM 1483 O O . GLU B 1 45 ? 4.008 -2.684 1.391 1 98.62 45 GLU B O 1
ATOM 1488 N N . ALA B 1 46 ? 5.879 -2.006 0.408 1 98.31 46 ALA B N 1
ATOM 1489 C CA . ALA B 1 46 ? 5.754 -2.891 -0.748 1 98.31 46 ALA B CA 1
ATOM 1490 C C . ALA B 1 46 ? 5.758 -4.355 -0.321 1 98.31 46 ALA B C 1
ATOM 1492 O O . ALA B 1 46 ? 4.973 -5.156 -0.829 1 98.31 46 ALA B O 1
ATOM 1493 N N . LEU B 1 47 ? 6.633 -4.672 0.591 1 97.62 47 LEU B N 1
ATOM 1494 C CA . LEU B 1 47 ? 6.734 -6.043 1.075 1 97.62 47 LEU B CA 1
ATOM 1495 C C . LEU B 1 47 ? 5.484 -6.438 1.858 1 97.62 47 LEU B C 1
ATOM 1497 O O . LEU B 1 47 ? 5.059 -7.594 1.812 1 97.62 47 LEU B O 1
ATOM 1501 N N . TYR B 1 48 ? 4.938 -5.469 2.58 1 98.38 48 TYR B N 1
ATOM 1502 C CA . TYR B 1 48 ? 3.686 -5.73 3.281 1 98.38 48 TYR B CA 1
ATOM 1503 C C . TYR B 1 48 ? 2.58 -6.102 2.301 1 98.38 48 TYR B C 1
ATOM 1505 O O . TYR B 1 48 ? 1.847 -7.066 2.52 1 98.38 48 TYR B O 1
ATOM 1513 N N . LEU B 1 49 ? 2.447 -5.348 1.219 1 98.19 49 LEU B N 1
ATOM 1514 C CA . LEU B 1 49 ? 1.454 -5.645 0.194 1 98.19 49 LEU B CA 1
ATOM 1515 C C . LEU B 1 49 ? 1.732 -6.996 -0.455 1 98.19 49 LEU B C 1
ATOM 1517 O O . LEU B 1 49 ? 0.811 -7.785 -0.678 1 98.19 49 LEU B O 1
ATOM 1521 N N . LEU B 1 50 ? 3.004 -7.277 -0.743 1 97.62 50 LEU B N 1
ATOM 1522 C CA . LEU B 1 50 ? 3.396 -8.531 -1.382 1 97.62 50 LEU B CA 1
ATOM 1523 C C . LEU B 1 50 ? 3.033 -9.719 -0.506 1 97.62 50 LEU B C 1
ATOM 1525 O O . LEU B 1 50 ? 2.5 -10.719 -0.999 1 97.62 50 LEU B O 1
ATOM 1529 N N . ASN B 1 51 ? 3.346 -9.617 0.731 1 97.56 51 ASN B N 1
ATOM 1530 C CA . ASN B 1 51 ? 3.061 -10.719 1.645 1 97.56 51 ASN B CA 1
ATOM 1531 C C . ASN B 1 51 ? 1.562 -10.992 1.733 1 97.56 51 ASN B C 1
ATOM 1533 O O . ASN B 1 51 ? 1.146 -12.156 1.821 1 97.56 51 ASN B O 1
ATOM 1537 N N . ASN B 1 52 ? 0.793 -9.945 1.761 1 97.62 52 ASN B N 1
ATOM 1538 C CA . ASN B 1 52 ? -0.651 -10.141 1.695 1 97.62 52 ASN B CA 1
ATOM 1539 C C . ASN B 1 52 ? -1.062 -10.859 0.415 1 97.62 52 ASN B C 1
ATOM 1541 O O . ASN B 1 52 ? -1.935 -11.727 0.439 1 97.62 52 ASN B O 1
ATOM 1545 N N . ASP B 1 53 ? -0.47 -10.477 -0.704 1 96.81 53 ASP B N 1
ATOM 1546 C CA . ASP B 1 53 ? -0.767 -11.109 -1.987 1 96.81 53 ASP B CA 1
ATOM 1547 C C . ASP B 1 53 ? -0.403 -12.594 -1.971 1 96.81 53 ASP B C 1
ATOM 1549 O O . ASP B 1 53 ? -1.133 -13.422 -2.518 1 96.81 53 ASP B O 1
ATOM 1553 N N . ILE B 1 54 ? 0.75 -12.875 -1.384 1 97.06 54 ILE B N 1
ATOM 1554 C CA . ILE B 1 54 ? 1.219 -14.258 -1.312 1 97.06 54 ILE B CA 1
ATOM 1555 C C . ILE B 1 54 ? 0.244 -15.086 -0.485 1 97.06 54 ILE B C 1
ATOM 1557 O O . ILE B 1 54 ? -0.135 -16.188 -0.886 1 97.06 54 ILE B O 1
ATOM 1561 N N . VAL B 1 55 ? -0.18 -14.57 0.625 1 97.06 55 VAL B N 1
ATOM 1562 C CA . VAL B 1 55 ? -1.106 -15.281 1.502 1 97.06 55 VAL B CA 1
ATOM 1563 C C . VAL B 1 55 ? -2.434 -15.5 0.779 1 97.06 55 VAL B C 1
ATOM 1565 O O . VAL B 1 55 ? -3.014 -16.594 0.852 1 97.06 55 VAL B O 1
ATOM 1568 N N . GLU B 1 56 ? -2.896 -14.5 0.154 1 96.38 56 GLU B N 1
ATOM 1569 C CA . GLU B 1 56 ? -4.145 -14.633 -0.596 1 96.38 56 GLU B CA 1
ATOM 1570 C C . GLU B 1 56 ? -4.027 -15.703 -1.679 1 96.38 56 GLU B C 1
ATOM 1572 O O . GLU B 1 56 ? -4.953 -16.484 -1.879 1 96.38 56 GLU B O 1
ATOM 1577 N N . CYS B 1 57 ? -2.945 -15.648 -2.371 1 96.44 57 CYS B N 1
ATOM 1578 C CA . CYS B 1 57 ? -2.693 -16.641 -3.404 1 96.44 57 CYS B CA 1
ATOM 1579 C C . CYS B 1 57 ? -2.643 -18.047 -2.811 1 96.44 57 CYS B C 1
ATOM 1581 O O . CYS B 1 57 ? -3.264 -18.969 -3.336 1 96.44 57 CYS B O 1
ATOM 1583 N N . HIS B 1 58 ? -1.872 -18.203 -1.757 1 96.81 58 HIS B N 1
ATOM 1584 C CA . HIS B 1 58 ? -1.789 -19.484 -1.048 1 96.81 58 HIS B CA 1
ATOM 1585 C C . HIS B 1 58 ? -3.176 -20 -0.68 1 96.81 58 HIS B C 1
ATOM 1587 O O . HIS B 1 58 ? -3.492 -21.172 -0.924 1 96.81 58 HIS B O 1
ATOM 1593 N N . ASN B 1 59 ? -3.965 -19.141 -0.084 1 97.31 59 ASN B N 1
ATOM 1594 C CA . ASN B 1 59 ? -5.305 -19.516 0.348 1 97.31 59 ASN B CA 1
ATOM 1595 C C . ASN B 1 59 ? -6.176 -19.953 -0.832 1 97.31 59 ASN B C 1
ATOM 1597 O O . ASN B 1 59 ? -6.938 -20.906 -0.733 1 97.31 59 ASN B O 1
ATOM 1601 N N . LYS B 1 60 ? -6.078 -19.219 -1.871 1 97.5 60 LYS B N 1
ATOM 1602 C CA . LYS B 1 60 ? -6.859 -19.547 -3.059 1 97.5 60 LYS B CA 1
ATOM 1603 C C . LYS B 1 60 ? -6.449 -20.906 -3.623 1 97.5 60 LYS B C 1
ATOM 1605 O O . LYS B 1 60 ? -7.301 -21.734 -3.961 1 97.5 60 LYS B O 1
ATOM 1610 N N . LEU B 1 61 ? -5.141 -21.109 -3.748 1 97.81 61 LEU B N 1
ATOM 1611 C CA . LEU B 1 61 ? -4.637 -22.391 -4.254 1 97.81 61 LEU B CA 1
ATOM 1612 C C . LEU B 1 61 ? -5.062 -23.531 -3.352 1 97.81 61 LEU B C 1
ATOM 1614 O O . LEU B 1 61 ? -5.461 -24.594 -3.836 1 97.81 61 LEU B O 1
ATOM 1618 N N . SER B 1 62 ? -4.977 -23.297 -2.051 1 97.88 62 SER B N 1
ATOM 1619 C CA . SER B 1 62 ? -5.391 -24.312 -1.083 1 97.88 62 SER B CA 1
ATOM 1620 C C . SER B 1 62 ? -6.863 -24.656 -1.246 1 97.88 62 SER B C 1
ATOM 1622 O O . SER B 1 62 ? -7.254 -25.828 -1.111 1 97.88 62 SER B O 1
ATOM 1624 N N . LEU B 1 63 ? -7.652 -23.703 -1.54 1 97.75 63 LEU B N 1
ATOM 1625 C CA . LEU B 1 63 ? -9.094 -23.891 -1.675 1 97.75 63 LEU B CA 1
ATOM 1626 C C . LEU B 1 63 ? -9.438 -24.547 -3.002 1 97.75 63 LEU B C 1
ATOM 1628 O O . LEU B 1 63 ? -10.305 -25.422 -3.055 1 97.75 63 LEU B O 1
ATOM 1632 N N . GLU B 1 64 ? -8.766 -24.203 -4.09 1 97.5 64 GLU B N 1
ATOM 1633 C CA . GLU B 1 64 ? -9.164 -24.578 -5.441 1 97.5 64 GLU B CA 1
ATOM 1634 C C . GLU B 1 64 ? -8.508 -25.875 -5.871 1 97.5 64 GLU B C 1
ATOM 1636 O O . GLU B 1 64 ? -9 -26.562 -6.766 1 97.5 64 GLU B O 1
ATOM 1641 N N . LEU B 1 65 ? -7.352 -26.188 -5.293 1 97.56 65 LEU B N 1
ATOM 1642 C CA . LEU B 1 65 ? -6.598 -27.375 -5.664 1 97.56 65 LEU B CA 1
ATOM 1643 C C . LEU B 1 65 ? -6.504 -28.344 -4.492 1 97.56 65 LEU B C 1
ATOM 1645 O O . LEU B 1 65 ? -5.668 -28.188 -3.604 1 97.56 65 LEU B O 1
ATOM 1649 N N . PRO B 1 66 ? -7.207 -29.422 -4.508 1 95.75 66 PRO B N 1
ATOM 1650 C CA . PRO B 1 66 ? -7.273 -30.359 -3.385 1 95.75 66 PRO B CA 1
ATOM 1651 C C . PRO B 1 66 ? -5.906 -30.938 -3.012 1 95.75 66 PRO B C 1
ATOM 1653 O O . PRO B 1 66 ? -5.672 -31.281 -1.849 1 95.75 66 PRO B O 1
ATOM 1656 N N . PHE B 1 67 ? -5.039 -30.984 -3.908 1 97.56 67 PHE B N 1
ATOM 1657 C CA . PHE B 1 67 ? -3.746 -31.609 -3.668 1 97.56 67 PHE B CA 1
ATOM 1658 C C . PHE B 1 67 ? -2.734 -30.578 -3.162 1 97.56 67 PHE B C 1
ATOM 1660 O O . PHE B 1 67 ? -1.648 -30.953 -2.705 1 97.56 67 PHE B O 1
ATOM 1667 N N . TYR B 1 68 ? -2.986 -29.328 -3.199 1 98.06 68 TYR B N 1
ATOM 1668 C CA . TYR B 1 68 ? -2.039 -28.25 -2.938 1 98.06 68 TYR B CA 1
ATOM 1669 C C . TYR B 1 68 ? -1.39 -28.422 -1.569 1 98.06 68 TYR B C 1
ATOM 1671 O O . TYR B 1 68 ? -0.166 -28.328 -1.441 1 98.06 68 TYR B O 1
ATOM 1679 N N . ASP B 1 69 ? -2.174 -28.672 -0.578 1 97.81 69 ASP B N 1
ATOM 1680 C CA . ASP B 1 69 ? -1.675 -28.719 0.792 1 97.81 69 ASP B CA 1
ATOM 1681 C C . ASP B 1 69 ? -0.827 -29.969 1.022 1 97.81 69 ASP B C 1
ATOM 1683 O O . ASP B 1 69 ? -0.127 -30.078 2.031 1 97.81 69 ASP B O 1
ATOM 1687 N N . SER B 1 70 ? -0.935 -30.922 0.125 1 98 70 SER B N 1
ATOM 1688 C CA . SER B 1 70 ? -0.137 -32.156 0.244 1 98 70 SER B CA 1
ATOM 1689 C C . SER B 1 70 ? 1.252 -31.953 -0.357 1 98 70 SER B C 1
ATOM 1691 O O . SER B 1 70 ? 2.139 -32.781 -0.158 1 98 70 SER B O 1
ATOM 1693 N N . LEU B 1 71 ? 1.501 -30.875 -1.073 1 97.62 71 LEU B N 1
ATOM 1694 C CA . LEU B 1 71 ? 2.801 -30.578 -1.663 1 97.62 71 LEU B CA 1
ATOM 1695 C C . LEU B 1 71 ? 3.766 -30.031 -0.61 1 97.62 71 LEU B C 1
ATOM 1697 O O . LEU B 1 71 ? 3.342 -29.438 0.376 1 97.62 71 LEU B O 1
ATOM 1701 N N . ASP B 1 72 ? 5.055 -30.344 -0.842 1 96.44 72 ASP B N 1
ATOM 1702 C CA . ASP B 1 72 ? 6.051 -29.688 -0.004 1 96.44 72 ASP B CA 1
ATOM 1703 C C . ASP B 1 72 ? 6.07 -28.172 -0.257 1 96.44 72 ASP B C 1
ATOM 1705 O O . ASP B 1 72 ? 5.551 -27.703 -1.27 1 96.44 72 ASP B O 1
ATOM 1709 N N . ASP B 1 73 ? 6.766 -27.359 0.612 1 95.88 73 ASP B N 1
ATOM 1710 C CA . ASP B 1 73 ? 6.758 -25.906 0.566 1 95.88 73 ASP B CA 1
ATOM 1711 C C . ASP B 1 73 ? 7.355 -25.391 -0.741 1 95.88 73 ASP B C 1
ATOM 1713 O O . ASP B 1 73 ? 6.895 -24.391 -1.294 1 95.88 73 ASP B O 1
ATOM 1717 N N . VAL B 1 74 ? 8.336 -26.078 -1.174 1 97.06 74 VAL B N 1
ATOM 1718 C CA . VAL B 1 74 ? 9.062 -25.641 -2.365 1 97.06 74 VAL B CA 1
ATOM 1719 C C .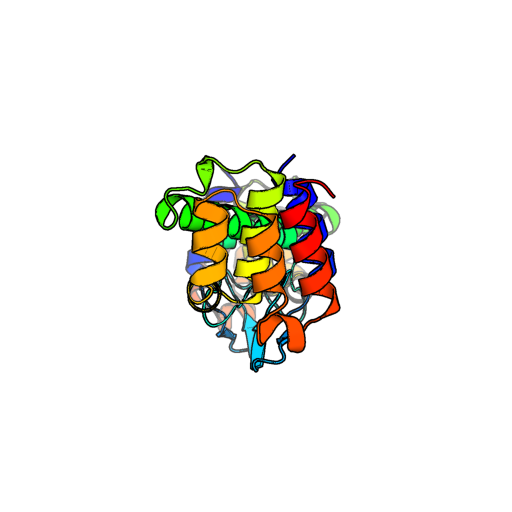 VAL B 1 74 ? 8.133 -25.688 -3.578 1 97.06 74 VAL B C 1
ATOM 1721 O O . VAL B 1 74 ? 8.078 -24.734 -4.355 1 97.06 74 VAL B O 1
ATOM 1724 N N . ARG B 1 75 ? 7.453 -26.781 -3.703 1 98.19 75 ARG B N 1
ATOM 1725 C CA . ARG B 1 75 ? 6.574 -26.953 -4.855 1 98.19 75 ARG B CA 1
ATOM 1726 C C . ARG B 1 75 ? 5.332 -26.062 -4.73 1 98.19 75 ARG B C 1
ATOM 1728 O O . ARG B 1 75 ? 4.816 -25.562 -5.73 1 98.19 75 ARG B O 1
ATOM 1735 N N . GLN B 1 76 ? 4.863 -25.828 -3.506 1 97.69 76 GLN B N 1
ATOM 1736 C CA . GLN B 1 76 ? 3.822 -24.828 -3.307 1 97.69 76 GLN B CA 1
ATOM 1737 C C . GLN B 1 76 ? 4.277 -23.453 -3.795 1 97.69 76 GLN B C 1
ATOM 1739 O O . GLN B 1 76 ? 3.523 -22.734 -4.465 1 97.69 76 GLN B O 1
ATOM 1744 N N . GLU B 1 77 ? 5.504 -23.109 -3.492 1 97.38 77 GLU B N 1
ATOM 1745 C CA . GLU B 1 77 ? 6.062 -21.812 -3.865 1 97.38 77 GLU B CA 1
ATOM 1746 C C . GLU B 1 77 ? 6.117 -21.656 -5.383 1 97.38 77 GLU B C 1
ATOM 1748 O O . GLU B 1 77 ? 5.926 -20.547 -5.902 1 97.38 77 GLU B O 1
ATOM 1753 N N . VAL B 1 78 ? 6.383 -22.719 -6.102 1 97.94 78 VAL B N 1
ATOM 1754 C CA . VAL B 1 78 ? 6.414 -22.672 -7.562 1 97.94 78 VAL B CA 1
ATOM 1755 C C . VAL B 1 78 ? 5.027 -22.328 -8.102 1 97.94 78 VAL B C 1
ATOM 1757 O O . VAL B 1 78 ? 4.895 -21.5 -9 1 97.94 78 VAL B O 1
ATOM 1760 N N . LEU B 1 79 ? 4.016 -22.984 -7.543 1 98 79 LEU B N 1
ATOM 1761 C CA . LEU B 1 79 ? 2.654 -22.719 -8 1 98 79 LEU B CA 1
ATOM 1762 C C . LEU B 1 79 ? 2.24 -21.281 -7.695 1 98 79 LEU B C 1
ATOM 1764 O O . LEU B 1 79 ? 1.575 -20.641 -8.508 1 98 79 LEU B O 1
ATOM 1768 N N . ILE B 1 80 ? 2.594 -20.75 -6.535 1 97.56 80 ILE B N 1
ATOM 1769 C CA . ILE B 1 80 ? 2.336 -19.359 -6.184 1 97.56 80 ILE B CA 1
ATOM 1770 C C . ILE B 1 80 ? 3.01 -18.438 -7.195 1 97.56 80 ILE B C 1
ATOM 1772 O O . ILE B 1 80 ? 2.393 -17.484 -7.688 1 97.56 80 ILE B O 1
ATOM 1776 N N . ASN B 1 81 ? 4.266 -18.703 -7.527 1 97.5 81 ASN B N 1
ATOM 1777 C CA . ASN B 1 81 ? 5.008 -17.891 -8.484 1 97.5 81 ASN B CA 1
ATOM 1778 C C . ASN B 1 81 ? 4.324 -17.875 -9.852 1 97.5 81 ASN B C 1
ATOM 1780 O O . ASN B 1 81 ? 4.168 -16.812 -10.453 1 97.5 81 ASN B O 1
ATOM 1784 N N . MET B 1 82 ? 3.889 -19.031 -10.281 1 97.44 82 MET B N 1
ATOM 1785 C CA . MET B 1 82 ? 3.18 -19.109 -11.555 1 97.44 82 MET B CA 1
ATOM 1786 C C . MET B 1 82 ? 1.901 -18.281 -11.523 1 97.44 82 MET B C 1
ATOM 1788 O O . MET B 1 82 ? 1.595 -17.562 -12.477 1 97.44 82 MET B O 1
ATOM 1792 N N . CYS B 1 83 ? 1.172 -18.391 -10.453 1 96.12 83 CYS B N 1
ATOM 1793 C CA . CYS B 1 83 ? -0.066 -17.641 -10.312 1 96.12 83 CYS B CA 1
ATOM 1794 C C . CYS B 1 83 ? 0.204 -16.141 -10.359 1 96.12 83 CYS B C 1
ATOM 1796 O O . CYS B 1 83 ? -0.607 -15.375 -10.891 1 96.12 83 CYS B O 1
ATOM 1798 N N . PHE B 1 84 ? 1.267 -15.672 -9.75 1 94.75 84 PHE B N 1
ATOM 1799 C CA . PHE B 1 84 ? 1.633 -14.258 -9.781 1 94.75 84 PHE B CA 1
ATOM 1800 C C . PHE B 1 84 ? 1.896 -13.797 -11.211 1 94.75 84 PHE B C 1
ATOM 1802 O O . PHE B 1 84 ? 1.614 -12.656 -11.555 1 94.75 84 PHE B O 1
ATOM 1809 N N . GLN B 1 85 ? 2.439 -14.648 -11.992 1 93.75 85 GLN B N 1
ATOM 1810 C CA . GLN B 1 85 ? 2.768 -14.297 -13.367 1 93.75 85 GLN B CA 1
ATOM 1811 C C . GLN B 1 85 ? 1.539 -14.398 -14.266 1 93.75 85 GLN B C 1
ATOM 1813 O O . GLN B 1 85 ? 1.304 -13.523 -15.109 1 93.75 85 GLN B O 1
ATOM 1818 N N . LEU B 1 86 ? 0.69 -15.305 -14.094 1 94.06 86 LEU B N 1
ATOM 1819 C CA . LEU B 1 86 ? -0.341 -15.656 -15.062 1 94.06 86 LEU B CA 1
ATOM 1820 C C . LEU B 1 86 ? -1.719 -15.219 -14.57 1 94.06 86 LEU B C 1
ATOM 1822 O O . LEU B 1 86 ? -2.67 -15.164 -15.352 1 94.06 86 LEU B O 1
ATOM 1826 N N . GLY B 1 87 ? -1.864 -14.984 -13.242 1 93 87 GLY B N 1
ATOM 1827 C CA . GLY B 1 87 ? -3.18 -14.992 -12.625 1 93 87 GLY B CA 1
ATOM 1828 C C . GLY B 1 87 ? -3.746 -16.375 -12.438 1 93 87 GLY B C 1
ATOM 1829 O O . GLY B 1 87 ? -3.287 -17.344 -13.062 1 93 87 GLY B O 1
ATOM 1830 N N . PHE B 1 88 ? -4.77 -16.469 -11.57 1 94.06 88 PHE B N 1
ATOM 1831 C CA . PHE B 1 88 ? -5.34 -17.781 -11.305 1 94.06 88 PHE B CA 1
ATOM 1832 C C . PHE B 1 88 ? -6.016 -18.344 -12.547 1 94.06 88 PHE B C 1
ATOM 1834 O O . PHE B 1 88 ? -5.941 -19.547 -12.812 1 94.06 88 PHE B O 1
ATOM 1841 N N . THR B 1 89 ? -6.68 -17.5 -13.305 1 94.25 89 THR B N 1
ATOM 1842 C CA . THR B 1 89 ? -7.371 -17.953 -14.508 1 94.25 89 THR B CA 1
ATOM 1843 C C . THR B 1 89 ? -6.383 -18.547 -15.508 1 94.25 89 THR B C 1
ATOM 1845 O O . THR B 1 89 ? -6.617 -19.625 -16.062 1 94.25 89 THR B O 1
ATOM 1848 N N . GLY B 1 90 ? -5.277 -17.812 -15.789 1 95.44 90 GLY B N 1
ATOM 1849 C CA . GLY B 1 90 ? -4.25 -18.344 -16.672 1 95.44 90 GLY B CA 1
ATOM 1850 C C . GLY B 1 90 ? -3.576 -19.594 -16.141 1 95.44 90 GLY B C 1
ATOM 1851 O O . GLY B 1 90 ? -3.365 -20.547 -16.875 1 95.44 90 GLY B O 1
ATOM 1852 N N . PHE B 1 91 ? -3.375 -19.625 -14.883 1 97.38 91 PHE B N 1
ATOM 1853 C CA . PHE B 1 91 ? -2.736 -20.734 -14.188 1 97.38 91 PHE B CA 1
ATOM 1854 C C . PHE B 1 91 ? -3.594 -22 -14.266 1 97.38 91 PHE B C 1
ATOM 1856 O O . PHE B 1 91 ? -3.086 -23.094 -14.539 1 97.38 91 PHE B O 1
ATOM 1863 N N . SER B 1 92 ? -4.844 -21.812 -14.094 1 96.38 92 SER B N 1
ATOM 1864 C CA . SER B 1 92 ? -5.766 -22.938 -14.031 1 96.38 92 SER B CA 1
ATOM 1865 C C . SER B 1 92 ? -5.906 -23.609 -15.398 1 96.38 92 SER B C 1
ATOM 1867 O O . SER B 1 92 ? -6.434 -24.719 -15.492 1 96.38 92 SER B O 1
ATOM 1869 N N . LYS B 1 93 ? -5.426 -23.031 -16.422 1 96.69 93 LYS B N 1
ATOM 1870 C CA . LYS B 1 93 ? -5.5 -23.609 -17.766 1 96.69 93 LYS B CA 1
ATOM 1871 C C . LYS B 1 93 ? -4.414 -24.656 -17.969 1 96.69 93 LYS B C 1
ATOM 1873 O O . LYS B 1 93 ? -4.457 -25.406 -18.938 1 96.69 93 LYS B O 1
ATOM 1878 N N . PHE B 1 94 ? -3.523 -24.719 -17.141 1 97.75 94 PHE B N 1
ATOM 1879 C CA . PHE B 1 94 ? -2.463 -25.719 -17.219 1 97.75 94 PHE B CA 1
ATOM 1880 C C . PHE B 1 94 ? -2.959 -27.078 -16.75 1 97.75 94 PHE B C 1
ATOM 1882 O O . PHE B 1 94 ? -2.395 -27.672 -15.828 1 97.75 94 PHE B O 1
ATOM 1889 N N . LYS B 1 95 ? -3.953 -27.594 -17.422 1 97.38 95 LYS B N 1
ATOM 1890 C CA . LYS B 1 95 ? -4.699 -28.781 -17 1 97.38 95 LYS B CA 1
ATOM 1891 C C . LYS B 1 95 ? -3.787 -30 -16.906 1 97.38 95 LYS B C 1
ATOM 1893 O O . LYS B 1 95 ? -3.801 -30.703 -15.891 1 97.38 95 LYS B O 1
ATOM 1898 N N . LYS B 1 96 ? -3.027 -30.266 -17.922 1 98 96 LYS B N 1
ATOM 1899 C CA . LYS B 1 96 ? -2.15 -31.422 -17.922 1 98 96 LYS B CA 1
ATOM 1900 C C . LYS B 1 96 ? -1.084 -31.312 -16.844 1 98 96 LYS B C 1
ATOM 1902 O O . LYS B 1 96 ? -0.812 -32.281 -16.125 1 98 96 LYS B O 1
ATOM 1907 N N . THR B 1 97 ? -0.466 -30.125 -16.719 1 98.5 97 THR B N 1
ATOM 1908 C CA . THR B 1 97 ? 0.528 -29.891 -15.672 1 98.5 97 THR B CA 1
ATOM 1909 C C . THR B 1 97 ? -0.062 -30.156 -14.289 1 98.5 97 THR B C 1
ATOM 1911 O O . THR B 1 97 ? 0.527 -30.875 -13.484 1 98.5 97 THR B O 1
ATOM 1914 N N . LEU B 1 98 ? -1.239 -29.594 -14.031 1 98.38 98 LEU B N 1
ATOM 1915 C CA . LEU B 1 98 ? -1.877 -29.719 -12.727 1 98.38 98 LEU B CA 1
ATOM 1916 C C . LEU B 1 98 ? -2.256 -31.172 -12.445 1 98.38 98 LEU B C 1
ATOM 1918 O O . LEU B 1 98 ? -2.18 -31.625 -11.297 1 98.38 98 LEU B O 1
ATOM 1922 N N . LYS B 1 99 ? -2.715 -31.891 -13.5 1 98.25 99 LYS B N 1
ATOM 1923 C CA . LYS B 1 99 ? -3.008 -33.312 -13.336 1 98.25 99 LYS B CA 1
ATOM 1924 C C . LYS B 1 99 ? -1.763 -34.094 -12.906 1 98.25 99 LYS B C 1
ATOM 1926 O O . LYS B 1 99 ? -1.825 -34.906 -12 1 98.25 99 LYS B O 1
ATOM 1931 N N . TYR B 1 100 ? -0.685 -33.781 -13.594 1 98.62 100 TYR B N 1
ATOM 1932 C CA . TYR B 1 100 ? 0.554 -34.469 -13.258 1 98.62 100 TYR B CA 1
ATOM 1933 C C . TYR B 1 100 ? 1.016 -34.125 -11.852 1 98.62 100 TYR B C 1
ATOM 1935 O O . TYR B 1 100 ? 1.554 -34.969 -11.141 1 98.62 100 TYR B O 1
ATOM 1943 N N . ILE B 1 101 ? 0.88 -32.875 -11.344 1 98.62 101 ILE B N 1
ATOM 1944 C CA . ILE B 1 101 ? 1.232 -32.469 -9.984 1 98.62 101 ILE B CA 1
ATOM 1945 C C . ILE B 1 101 ? 0.35 -33.219 -8.984 1 98.62 101 ILE B C 1
ATOM 1947 O O . ILE B 1 101 ? 0.836 -33.688 -7.957 1 98.62 101 ILE B O 1
ATOM 1951 N N . ASN B 1 102 ? -0.956 -33.281 -9.305 1 98 102 ASN B N 1
ATOM 1952 C CA . ASN B 1 102 ? -1.885 -34.031 -8.461 1 98 102 ASN B CA 1
ATOM 1953 C C . ASN B 1 102 ? -1.456 -35.469 -8.305 1 98 102 ASN B C 1
ATOM 1955 O O . ASN B 1 102 ? -1.643 -36.094 -7.238 1 98 102 ASN B O 1
ATOM 1959 N N . ASP B 1 103 ? -0.938 -36.031 -9.375 1 98.12 103 ASP B N 1
ATOM 1960 C CA . ASP B 1 103 ? -0.486 -37.406 -9.367 1 98.12 103 ASP B CA 1
ATOM 1961 C C . ASP B 1 103 ? 0.914 -37.531 -8.773 1 98.12 103 ASP B C 1
ATOM 1963 O O . ASP B 1 103 ? 1.489 -38.625 -8.742 1 98.12 103 ASP B O 1
ATOM 1967 N N . PHE B 1 104 ? 1.539 -36.406 -8.398 1 98.12 104 PHE B N 1
ATOM 1968 C CA . PHE B 1 104 ? 2.879 -36.344 -7.828 1 98.12 104 PHE B CA 1
ATOM 1969 C C . PHE B 1 104 ? 3.924 -36.812 -8.828 1 98.12 104 PHE B C 1
ATOM 1971 O O . PHE B 1 104 ? 4.949 -37.375 -8.438 1 98.12 104 PHE B O 1
ATOM 1978 N N . ASP B 1 105 ? 3.518 -36.75 -10.086 1 98.62 105 ASP B N 1
ATOM 1979 C CA . ASP B 1 105 ? 4.473 -36.969 -11.164 1 98.62 105 ASP B CA 1
ATOM 1980 C C . ASP B 1 105 ? 5.148 -35.688 -11.594 1 98.62 105 ASP B C 1
ATOM 1982 O O . ASP B 1 105 ? 4.828 -35.125 -12.656 1 98.62 105 ASP B O 1
ATOM 1986 N N . PHE B 1 106 ? 6.16 -35.219 -10.844 1 98.75 106 PHE B N 1
ATOM 1987 C CA . PHE B 1 106 ? 6.758 -33.906 -11.016 1 98.75 106 PHE B CA 1
ATOM 1988 C C . PHE B 1 106 ? 7.66 -33.875 -12.242 1 98.75 106 PHE B C 1
ATOM 1990 O O . PHE B 1 106 ? 7.895 -32.812 -12.82 1 98.75 106 PHE B O 1
ATOM 1997 N N . GLU B 1 107 ? 8.18 -35.031 -12.641 1 98.75 107 GLU B N 1
ATOM 1998 C CA . GLU B 1 107 ? 8.953 -35.094 -13.883 1 98.75 107 GLU B CA 1
ATOM 1999 C C . GLU B 1 107 ? 8.094 -34.719 -15.086 1 98.75 107 GLU B C 1
ATOM 2001 O O . GLU B 1 107 ? 8.461 -33.875 -15.891 1 98.75 107 GLU B O 1
ATOM 2006 N N . LYS B 1 108 ? 6.953 -35.344 -15.18 1 98.81 108 LYS B N 1
ATOM 2007 C CA . LYS B 1 108 ? 6.051 -35.062 -16.297 1 98.81 108 LYS B CA 1
ATOM 2008 C C . LYS B 1 108 ? 5.465 -33.656 -16.188 1 98.81 108 LYS B C 1
ATOM 2010 O O . LYS B 1 108 ? 5.273 -32.969 -17.188 1 98.81 108 LYS B O 1
ATOM 2015 N N . ALA B 1 109 ? 5.18 -33.25 -14.945 1 98.81 109 ALA B N 1
ATOM 2016 C CA . ALA B 1 109 ? 4.656 -31.891 -14.742 1 98.81 109 ALA B CA 1
ATOM 2017 C C . ALA B 1 109 ? 5.645 -30.844 -15.242 1 98.81 109 ALA B C 1
ATOM 2019 O O . ALA B 1 109 ? 5.254 -29.906 -15.938 1 98.81 109 ALA B O 1
ATOM 2020 N N . SER B 1 110 ? 6.863 -31.047 -14.867 1 98.75 110 SER B N 1
ATOM 2021 C CA . SER B 1 110 ? 7.914 -30.125 -15.289 1 98.75 110 SER B CA 1
ATOM 2022 C C . SER B 1 110 ? 8.016 -30.062 -16.812 1 98.75 110 SER B C 1
ATOM 2024 O O . SER B 1 110 ? 8.133 -28.969 -17.391 1 98.75 110 SER B O 1
ATOM 2026 N N . LYS B 1 111 ? 7.988 -31.234 -17.453 1 98.56 111 LYS B N 1
ATOM 2027 C CA . LYS B 1 111 ? 8.047 -31.297 -18.922 1 98.56 111 LYS B CA 1
ATOM 2028 C C . LYS B 1 111 ? 6.863 -30.562 -19.547 1 98.56 111 LYS B C 1
ATOM 2030 O O . LYS B 1 111 ? 7.023 -29.859 -20.547 1 98.56 111 LYS B O 1
ATOM 2035 N N . GLU B 1 112 ? 5.699 -30.766 -18.984 1 98.44 112 GLU B N 1
ATOM 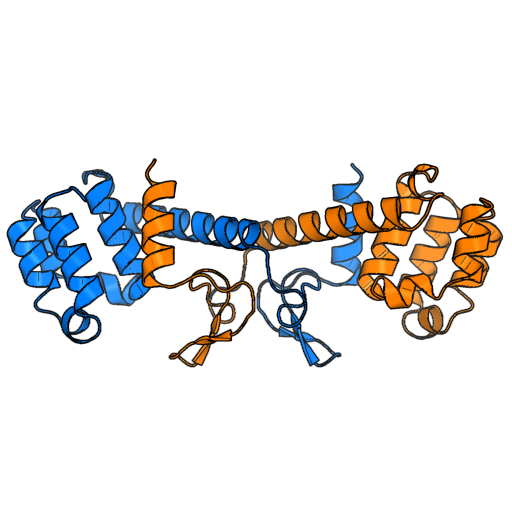2036 C CA . GLU B 1 112 ? 4.496 -30.109 -19.5 1 98.44 112 GLU B CA 1
ATOM 2037 C C . GLU B 1 112 ? 4.566 -28.594 -19.312 1 98.44 112 GLU B C 1
ATOM 2039 O O . GLU B 1 112 ? 4.074 -27.844 -20.156 1 98.44 112 GLU B O 1
ATOM 2044 N N . MET B 1 113 ? 5.09 -28.109 -18.141 1 98.5 113 MET B N 1
ATOM 2045 C CA . MET B 1 113 ? 5.316 -26.672 -17.938 1 98.5 113 MET B CA 1
ATOM 2046 C C . MET B 1 113 ? 6.117 -26.078 -19.094 1 98.5 113 MET B C 1
ATOM 2048 O O . MET B 1 113 ? 5.762 -25.031 -19.625 1 98.5 113 MET B O 1
ATOM 2052 N N . LEU B 1 114 ? 7.148 -26.812 -19.5 1 98.25 114 LEU B N 1
ATOM 2053 C CA . LEU B 1 114 ? 8.07 -26.297 -20.5 1 98.25 114 LEU B CA 1
ATOM 2054 C C . LEU B 1 114 ? 7.469 -26.422 -21.906 1 98.25 114 LEU B C 1
ATOM 2056 O O . LEU B 1 114 ? 7.91 -25.75 -22.828 1 98.25 114 LEU B O 1
ATOM 2060 N N . ASN B 1 115 ? 6.484 -27.328 -22.031 1 97.56 115 ASN B N 1
ATOM 2061 C CA . ASN B 1 115 ? 5.727 -27.469 -23.266 1 97.56 115 ASN B CA 1
ATOM 2062 C C . ASN B 1 115 ? 4.484 -26.594 -23.266 1 97.56 115 ASN B C 1
ATOM 2064 O O . ASN B 1 115 ? 3.363 -27.078 -23.391 1 97.56 115 ASN B O 1
ATOM 2068 N N . SER B 1 116 ? 4.648 -25.344 -23.125 1 97.25 116 SER B N 1
ATOM 2069 C CA . SER B 1 116 ? 3.545 -24.391 -23.062 1 97.25 116 SER B CA 1
ATOM 2070 C C . SER B 1 116 ? 3.895 -23.078 -23.75 1 97.25 116 SER B C 1
ATOM 2072 O O . SER B 1 116 ? 5.07 -22.781 -23.953 1 97.25 116 SER B O 1
ATOM 2074 N N . LEU B 1 117 ? 2.928 -22.359 -24.141 1 94.88 117 LEU B N 1
ATOM 2075 C CA . LEU B 1 117 ? 3.125 -21.016 -24.688 1 94.88 117 LEU B CA 1
ATOM 2076 C C . LEU B 1 117 ? 3.791 -20.109 -23.641 1 94.88 117 LEU B C 1
ATOM 2078 O O . LEU B 1 117 ? 4.609 -19.25 -24 1 94.88 117 LEU B O 1
ATOM 2082 N N . TRP B 1 118 ? 3.439 -20.312 -22.484 1 95.5 118 TRP B N 1
ATOM 2083 C CA . TRP B 1 118 ? 4.008 -19.547 -21.375 1 95.5 118 TRP B CA 1
ATOM 2084 C C . TRP B 1 118 ? 5.523 -19.703 -21.328 1 95.5 118 TRP B C 1
ATOM 2086 O O . TRP B 1 118 ? 6.25 -18.719 -21.188 1 95.5 118 TRP B O 1
ATOM 2096 N N . ALA B 1 119 ? 5.953 -20.906 -21.375 1 97.12 119 ALA B N 1
ATOM 2097 C CA . ALA B 1 119 ? 7.387 -21.188 -21.328 1 97.12 119 ALA B CA 1
ATOM 2098 C C . ALA B 1 119 ? 8.109 -20.562 -22.516 1 97.12 119 ALA B C 1
ATOM 2100 O O . ALA B 1 119 ? 9.258 -20.141 -22.406 1 97.12 119 ALA B O 1
ATOM 2101 N N . LYS B 1 120 ? 7.422 -20.5 -23.641 1 97.19 120 LYS B N 1
ATOM 2102 C CA . LYS B 1 120 ? 8.016 -19.891 -24.828 1 97.19 120 LYS B CA 1
ATOM 2103 C C . LYS B 1 120 ? 8.156 -18.375 -24.641 1 97.19 120 LYS B C 1
ATOM 2105 O O . LYS B 1 120 ? 9.117 -17.781 -25.125 1 97.19 120 LYS B O 1
ATOM 2110 N N . GLN B 1 121 ? 7.25 -17.75 -24 1 94.75 121 GLN B N 1
ATOM 2111 C CA . GLN B 1 121 ? 7.211 -16.297 -23.828 1 94.75 121 GLN B CA 1
ATOM 2112 C C . GLN B 1 121 ? 8.18 -15.844 -22.734 1 94.75 121 GLN B C 1
ATOM 2114 O O . GLN B 1 121 ? 8.711 -14.734 -22.797 1 94.75 121 GLN B O 1
ATOM 2119 N N . THR B 1 122 ? 8.391 -16.625 -21.719 1 95.44 122 THR B N 1
ATOM 2120 C CA . THR B 1 122 ? 9.289 -16.312 -20.609 1 95.44 122 THR B CA 1
ATOM 2121 C C . THR B 1 122 ? 10.18 -17.516 -20.297 1 95.44 122 THR B C 1
ATOM 2123 O O . THR B 1 122 ? 10.07 -18.109 -19.219 1 95.44 122 THR B O 1
ATOM 2126 N N . PRO B 1 123 ? 11.031 -17.844 -21.156 1 97.19 123 PRO B N 1
ATOM 2127 C CA . PRO B 1 123 ? 11.75 -19.109 -21.094 1 97.19 123 PRO B CA 1
ATOM 2128 C C . PRO B 1 123 ? 12.633 -19.234 -19.859 1 97.19 123 PRO B C 1
ATOM 2130 O O . PRO B 1 123 ? 12.727 -20.312 -19.266 1 97.19 123 PRO B O 1
ATOM 2133 N N . ASN B 1 124 ? 13.289 -18.203 -19.438 1 97.62 124 ASN B N 1
ATOM 2134 C CA . ASN B 1 124 ? 14.195 -18.312 -18.281 1 97.62 124 ASN B CA 1
ATOM 2135 C C . ASN B 1 124 ? 13.43 -18.562 -17 1 97.62 124 ASN B C 1
ATOM 2137 O O . ASN B 1 124 ? 13.781 -19.469 -16.234 1 97.62 124 ASN B O 1
ATOM 2141 N N . ARG B 1 125 ? 12.383 -17.781 -16.719 1 97.25 125 ARG B N 1
ATOM 2142 C CA . ARG B 1 125 ? 11.57 -17.969 -15.531 1 97.25 125 ARG B CA 1
ATOM 2143 C C . ARG B 1 125 ? 10.883 -19.328 -15.547 1 97.25 125 ARG B C 1
ATOM 2145 O O . ARG B 1 125 ? 10.891 -20.047 -14.547 1 97.25 125 ARG B O 1
ATOM 2152 N N . ALA B 1 126 ? 10.398 -19.719 -16.688 1 98.12 126 ALA B N 1
ATOM 2153 C CA . ALA B 1 126 ? 9.703 -21 -16.828 1 98.12 126 ALA B CA 1
ATOM 2154 C C . ALA B 1 126 ? 10.641 -22.172 -16.562 1 98.12 126 ALA B C 1
ATOM 2156 O O . ALA B 1 126 ? 10.289 -23.109 -15.859 1 98.12 126 ALA B O 1
ATOM 2157 N N . ASN B 1 127 ? 11.82 -22.094 -17.125 1 98.44 127 ASN B N 1
ATOM 2158 C CA . ASN B 1 127 ? 12.797 -23.156 -16.922 1 98.44 127 ASN B CA 1
ATOM 2159 C C . ASN B 1 127 ? 13.195 -23.266 -15.453 1 98.44 127 ASN B C 1
ATOM 2161 O O . ASN B 1 127 ? 13.289 -24.375 -14.922 1 98.44 127 ASN B O 1
ATOM 2165 N N . GLU B 1 128 ? 13.469 -22.172 -14.844 1 98.38 128 GLU B N 1
ATOM 2166 C CA . GLU B 1 128 ? 13.844 -22.172 -13.43 1 98.38 128 GLU B CA 1
ATOM 2167 C C . GLU B 1 128 ? 12.75 -22.812 -12.57 1 98.38 128 GLU B C 1
ATOM 2169 O O . GLU B 1 128 ? 13.031 -23.688 -11.75 1 98.38 128 GLU B O 1
ATOM 2174 N N . LEU B 1 129 ? 11.508 -22.359 -12.773 1 98.44 129 LEU B N 1
ATOM 2175 C CA . LEU B 1 129 ? 10.398 -22.859 -11.977 1 98.44 129 LEU B CA 1
ATOM 2176 C C . LEU B 1 129 ? 10.148 -24.344 -12.25 1 98.44 129 LEU B C 1
ATOM 2178 O O . LEU B 1 129 ? 9.867 -25.109 -11.336 1 98.44 129 LEU B O 1
ATOM 2182 N N . ALA B 1 130 ? 10.266 -24.734 -13.508 1 98.75 130 ALA B N 1
ATOM 2183 C CA . ALA B 1 130 ? 10.07 -26.141 -13.875 1 98.75 130 ALA B CA 1
ATOM 2184 C C . ALA B 1 130 ? 11.094 -27.031 -13.188 1 98.75 130 ALA B C 1
ATOM 2186 O O . ALA B 1 130 ? 10.758 -28.125 -12.703 1 98.75 130 ALA B O 1
ATOM 2187 N N . GLN B 1 131 ? 12.289 -26.594 -13.125 1 98.69 131 GLN B N 1
ATOM 2188 C CA . GLN B 1 131 ? 13.336 -27.391 -12.484 1 98.69 131 GLN B CA 1
ATOM 2189 C C . GLN B 1 131 ? 13.109 -27.5 -10.984 1 98.69 131 GLN B C 1
ATOM 2191 O O . GLN B 1 131 ? 13.312 -28.562 -10.398 1 98.69 131 GLN B O 1
ATOM 2196 N N . ILE B 1 132 ? 12.773 -26.406 -10.352 1 98.31 132 ILE B N 1
ATOM 2197 C CA . ILE B 1 132 ? 12.5 -26.406 -8.922 1 98.31 132 ILE B CA 1
ATOM 2198 C C . ILE B 1 132 ? 11.336 -27.344 -8.617 1 98.31 132 ILE B C 1
ATOM 2200 O O . ILE B 1 132 ? 11.391 -28.125 -7.66 1 98.31 132 ILE B O 1
ATOM 2204 N N . LEU B 1 133 ? 10.312 -27.266 -9.461 1 98.62 133 LEU B N 1
ATOM 2205 C CA . LEU B 1 133 ? 9.172 -28.156 -9.273 1 98.62 133 LEU B CA 1
ATOM 2206 C C . LEU B 1 133 ? 9.586 -29.625 -9.398 1 98.62 133 LEU B C 1
ATOM 2208 O O . LEU B 1 133 ? 9.18 -30.453 -8.586 1 98.62 133 LEU B O 1
ATOM 2212 N N . ARG B 1 134 ? 10.344 -29.906 -10.406 1 98.62 134 ARG B N 1
ATOM 2213 C CA . ARG B 1 134 ? 10.781 -31.266 -10.695 1 98.62 134 ARG B CA 1
ATOM 2214 C C . ARG B 1 134 ? 11.562 -31.844 -9.516 1 98.62 134 ARG B C 1
ATOM 2216 O O . ARG B 1 134 ? 11.281 -32.969 -9.07 1 98.62 134 ARG B O 1
ATOM 2223 N N . LYS B 1 135 ? 12.461 -31.062 -8.922 1 98.06 135 LYS B N 1
ATOM 2224 C CA . LYS B 1 135 ? 13.391 -31.547 -7.902 1 98.06 135 LYS B CA 1
ATOM 2225 C C . LYS B 1 135 ? 12.789 -31.406 -6.504 1 98.06 135 LYS B C 1
ATOM 2227 O O . LYS B 1 135 ? 13.164 -32.125 -5.582 1 98.06 135 LYS B O 1
ATOM 2232 N N . GLY B 1 136 ? 11.922 -30.453 -6.34 1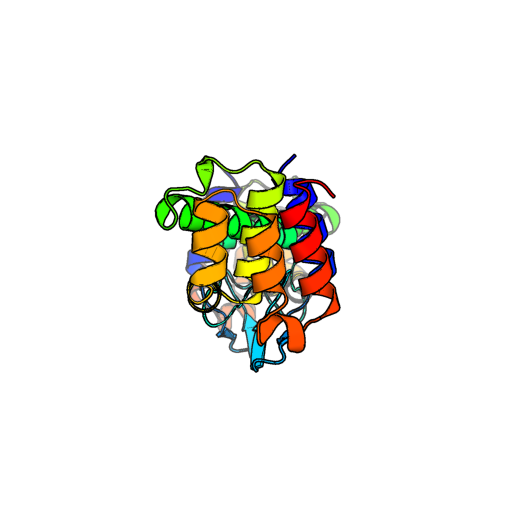 96.62 136 GLY B N 1
ATOM 2233 C CA . GLY B 1 136 ? 11.383 -30.141 -5.023 1 96.62 136 GLY B CA 1
ATOM 2234 C C . GLY B 1 136 ? 12.367 -29.391 -4.145 1 96.62 136 GLY B C 1
ATOM 2235 O O . GLY B 1 136 ? 12.266 -29.438 -2.916 1 96.62 136 GLY B O 1
ATOM 2236 N N . GLU B 1 137 ? 13.383 -28.828 -4.789 1 95.44 137 GLU B N 1
ATOM 2237 C CA . GLU B 1 137 ? 14.398 -28.047 -4.086 1 95.44 137 GLU B CA 1
ATOM 2238 C C . GLU B 1 137 ? 14.945 -26.938 -4.973 1 95.44 137 GLU B C 1
ATOM 2240 O O . GLU B 1 137 ? 14.789 -26.969 -6.195 1 95.44 137 GLU B O 1
ATOM 2245 N N . TYR B 1 138 ? 15.523 -25.875 -4.359 1 92.62 138 TYR B N 1
ATOM 2246 C CA . TYR B 1 138 ? 16.156 -24.766 -5.078 1 92.62 138 TYR B CA 1
ATOM 2247 C C . TYR B 1 138 ? 17.578 -25.141 -5.496 1 92.62 138 TYR B C 1
ATOM 2249 O O . TYR B 1 138 ? 18.281 -25.828 -4.766 1 92.62 138 TYR B O 1
#

Sequence (276 aa):
MLMDRTERMLIKHEGLQTKVYTCPANKLTIGVGRNLEDRGITKKEALYLLNNDIVECHNKLSLELPFYDSLDDVRQEVLINMCFQLGFTGFSKFKKTLKYINDFDFEKASKEMLNSLWAKQTPNRANELAQILRKGEYMLMDRTERMLIKHEGLQTKVYTCPANKLTIGVGRNLEDRGITKKEALYLLNNDIVECHNKLSLELPFYDSLDDVRQEVLINMCFQLGFTGFSKFKKTLKYINDFDFEKASKEMLNSLWAKQTPNRANELAQILRKGEY

InterPro domains:
  IPR002196 Glycoside hydrolase, family 24 [PF00959] (12-122)
  IPR023346 Lysozyme-like domain superfamily [SSF53955] (6-137)
  IPR023347 Lysozyme domain superfamily [G3DSA:1.10.530.40] (5-138)
  IPR052619 Bacteriophage lysozyme-like [PTHR37406] (43-137)

Secondary structure (DSSP, 8-state):
-HHHHHHHHHHHHH--EEEEEE-TTS-EEEETTEETTTT---HHHHHHHHHHHHHHHHHHHHHH-TTGGGS-HHHHHHHHHHHHHHHHHHHTT-HHHHHHHHTT-HHHHHHHHHSSHHHHHSHHHHHHHHHHHHHT--/-HHHHHHHHHHHHH--EEEEEE-TTS-EEEETTEETTTT---HHHHHHHHHHHHHHHHHHHHHH-TTGGGS-HHHHHHHHHHHHHHHHHHHTT-HHHHHHHHTT-HHHHHHHHHSSHHHHHSHHHHHHHHHHHHHT--

Solvent-accessible surface area (backbone atoms only — not comparable to full-atom values): 14762 Å² total; per-residue (Å²): 113,74,61,57,55,45,50,52,51,48,38,71,75,64,33,74,35,47,45,60,43,71,43,96,86,70,42,51,26,33,28,58,74,42,42,28,73,86,69,34,47,51,71,67,56,28,49,54,55,42,52,51,50,50,50,51,46,50,51,49,42,49,70,75,33,87,53,44,77,75,48,56,70,54,38,44,44,40,54,48,52,46,28,71,73,51,34,65,73,55,44,64,64,43,52,69,29,51,50,25,48,67,69,66,35,29,64,60,17,24,52,40,49,61,67,37,71,64,18,69,77,39,46,68,64,38,51,53,42,25,50,28,40,43,68,52,48,132,113,75,62,60,55,45,50,52,52,47,36,71,76,65,33,76,33,48,43,60,44,71,45,96,87,70,41,50,27,34,26,58,72,41,42,28,74,86,70,35,46,51,71,67,56,28,49,53,55,42,52,52,50,50,50,51,45,51,51,48,43,48,70,75,32,87,50,45,77,76,47,56,71,55,40,43,45,40,54,50,52,46,27,72,73,48,34,63,74,56,44,64,64,43,51,69,30,52,50,26,49,65,69,68,34,30,63,60,16,25,52,43,48,59,66,36,71,63,19,69,77,40,47,68,64,38,50,53,43,26,50,27,41,43,68,53,46,133

pLDDT: mean 96.26, std 5.58, range [50.78, 98.81]

Organism: Arcobacter nitrofigilis (strain ATCC 33309 / DSM 7299 / CCUG 15893 / LMG 7604 / NCTC 12251 / CI) (NCBI:txid572480)

Foldseek 3Di:
DVVVVVVVVLCVVQNAAQDWDQDPVRFTAHGRGRGCVPRNDDPVVVVVVVVVLLVVLLVVCVVPQVCLVVADPQLNVLLSVVCVVQPPVRSVVLPVLSVCVSVVVLVVSLVSLCVDPVCVVVVVSSNVSSVCSSVVHD/DVPPVVVVVLCVVQNAAQDWDQDPVRFTAHGRGRGCVPRNDDPVVVVVVVVVLLVVLLVVCVVPQVCLVVADPQLNVLLSVVCVVQNPVRSVVLPVLSVCVSVVNLVVSLVSLCVDPVCVVVVVSSNVSSVCSSVVHD

Radius of gyration: 24.78 Å; Cα contacts (8 Å, |Δi|>4): 335; chains: 2; bounding box: 32×72×50 Å

Nearest PDB structures (foldseek):
  5v86-assembly1_A  TM=6.971E-01  e=8.967E-09  Tequatrovirus T4
  1qth-assembly2_B  TM=7.028E-01  e=1.346E-08  Tequatrovirus T4
  175l-assembly1_A  TM=7.002E-01  e=2.403E-08  Tequatrovirus T4
  7e40-assembly2_D  TM=7.121E-01  e=3.212E-08  Oryza sativa Japonica Group
  4exm-assembly2_B  TM=7.065E-01  e=6.442E-08  Yersinia pestis